Protein AF-A0A2N2PIT6-F1 (afdb_monomer_lite)

Structure (mmCIF, N/CA/C/O backbone):
data_AF-A0A2N2PIT6-F1
#
_entry.id   AF-A0A2N2PIT6-F1
#
loop_
_atom_site.group_PDB
_atom_site.id
_atom_site.type_symbol
_atom_site.label_atom_id
_atom_site.label_alt_id
_atom_site.label_comp_id
_atom_site.label_asym_id
_atom_site.label_entity_id
_atom_site.label_seq_id
_atom_site.pdbx_PDB_ins_code
_atom_site.Cartn_x
_atom_site.Cartn_y
_atom_site.Cartn_z
_atom_site.occupancy
_atom_site.B_iso_or_equiv
_atom_site.auth_seq_id
_atom_site.auth_comp_id
_atom_site.auth_asym_id
_atom_site.auth_atom_id
_atom_site.pdbx_PDB_model_num
ATOM 1 N N . MET A 1 1 ? 5.990 -3.621 -33.708 1.00 64.25 1 MET A N 1
ATOM 2 C CA . MET A 1 1 ? 7.233 -4.426 -33.812 1.00 64.25 1 MET A CA 1
ATOM 3 C C . MET A 1 1 ? 7.768 -4.537 -32.407 1.00 64.25 1 MET A C 1
ATOM 5 O O . MET A 1 1 ? 7.991 -3.497 -31.791 1.00 64.25 1 MET A O 1
ATOM 9 N N . ASP A 1 2 ? 7.950 -5.761 -31.923 1.00 79.19 2 ASP A N 1
ATOM 10 C CA . ASP A 1 2 ? 8.391 -6.001 -30.552 1.00 79.19 2 ASP A CA 1
ATOM 11 C C . ASP A 1 2 ? 9.804 -5.453 -30.337 1.00 79.19 2 ASP A C 1
ATOM 13 O O . ASP A 1 2 ? 10.709 -5.659 -31.149 1.00 79.19 2 ASP A O 1
ATOM 17 N N . LYS A 1 3 ? 9.993 -4.722 -29.238 1.00 85.88 3 LYS A N 1
ATOM 18 C CA . LYS A 1 3 ? 11.295 -4.195 -28.824 1.00 85.88 3 LYS A CA 1
ATOM 19 C C . LYS A 1 3 ? 11.761 -4.948 -27.592 1.00 85.88 3 LYS A C 1
ATOM 21 O O . LYS A 1 3 ? 10.979 -5.221 -26.686 1.00 85.88 3 LYS A O 1
ATOM 26 N N . TYR A 1 4 ? 13.055 -5.222 -27.529 1.00 87.88 4 TYR A N 1
ATOM 27 C CA . TYR A 1 4 ? 13.670 -5.935 -26.421 1.00 87.88 4 TYR A CA 1
ATOM 28 C C . TYR A 1 4 ? 14.847 -5.156 -25.867 1.00 87.88 4 TYR A C 1
ATOM 30 O O . TYR A 1 4 ? 15.689 -4.670 -26.623 1.00 87.88 4 TYR A O 1
ATOM 38 N N . LEU A 1 5 ? 14.926 -5.097 -24.541 1.00 87.56 5 LEU A N 1
ATOM 39 C CA . LEU A 1 5 ? 16.094 -4.629 -23.815 1.00 87.56 5 LEU A CA 1
ATOM 40 C C . LEU A 1 5 ? 16.924 -5.838 -23.395 1.00 87.56 5 LEU A C 1
ATOM 42 O O . LEU A 1 5 ? 16.440 -6.697 -22.657 1.00 87.56 5 LEU A O 1
ATOM 46 N N . ILE A 1 6 ? 18.152 -5.927 -23.899 1.00 87.31 6 ILE A N 1
ATOM 47 C CA . ILE A 1 6 ? 19.023 -7.081 -23.674 1.00 87.31 6 ILE A CA 1
ATOM 48 C C . ILE A 1 6 ? 20.198 -6.682 -22.789 1.00 87.31 6 ILE A C 1
ATOM 50 O O . ILE A 1 6 ? 21.003 -5.825 -23.164 1.00 87.31 6 ILE A O 1
ATOM 54 N N . TYR A 1 7 ? 20.307 -7.360 -21.650 1.00 85.38 7 TYR A N 1
ATOM 55 C CA . TYR A 1 7 ? 21.407 -7.243 -20.700 1.00 85.38 7 TYR A CA 1
ATOM 56 C C . TYR A 1 7 ? 22.367 -8.418 -20.859 1.00 85.38 7 TYR A C 1
ATOM 58 O O . TYR A 1 7 ? 21.939 -9.571 -20.901 1.00 85.38 7 TYR A O 1
ATOM 66 N N . GLU A 1 8 ? 23.664 -8.121 -20.913 1.00 86.44 8 GLU A N 1
ATOM 67 C CA . GLU A 1 8 ? 24.728 -9.120 -20.830 1.00 86.44 8 GLU A CA 1
ATOM 68 C C . GLU A 1 8 ? 25.246 -9.154 -19.395 1.00 86.44 8 GLU A C 1
ATOM 70 O O . GLU A 1 8 ? 25.819 -8.186 -18.897 1.00 86.44 8 GLU A O 1
ATOM 75 N N . ILE A 1 9 ? 24.990 -10.267 -18.719 1.00 83.75 9 ILE A N 1
ATOM 76 C CA . ILE A 1 9 ? 25.282 -10.456 -17.304 1.00 83.75 9 ILE A CA 1
ATOM 77 C C . ILE A 1 9 ? 26.573 -11.250 -17.187 1.00 83.75 9 ILE A C 1
ATOM 79 O O . ILE A 1 9 ? 26.678 -12.342 -17.732 1.00 83.75 9 ILE A O 1
ATOM 83 N N . MET A 1 10 ? 27.570 -10.724 -16.480 1.00 82.62 10 MET A N 1
ATOM 84 C CA . MET A 1 10 ? 28.821 -11.459 -16.311 1.00 82.62 10 MET A CA 1
ATOM 85 C C . MET A 1 10 ? 28.577 -12.775 -15.572 1.00 82.62 10 MET A C 1
ATOM 87 O O . MET A 1 10 ? 27.772 -12.837 -14.646 1.00 82.62 10 MET A O 1
ATOM 91 N N . GLU A 1 11 ? 29.296 -13.830 -15.957 1.00 81.88 11 GLU A N 1
ATOM 92 C CA . GLU A 1 11 ? 29.138 -15.162 -15.361 1.00 81.88 11 GLU A CA 1
ATOM 93 C C . GLU A 1 11 ? 29.333 -15.133 -13.834 1.00 81.88 11 GLU A C 1
ATOM 95 O O . GLU A 1 11 ? 28.573 -15.768 -13.101 1.00 81.88 11 GLU A O 1
ATOM 100 N N . SER A 1 12 ? 30.271 -14.304 -13.354 1.00 79.69 12 SER A N 1
ATOM 101 C CA . SER A 1 12 ? 30.511 -14.032 -11.928 1.00 79.69 12 SER A CA 1
ATOM 102 C C . SER A 1 12 ? 29.290 -13.488 -11.184 1.00 79.69 12 SER A C 1
ATOM 104 O O . SER A 1 12 ? 29.148 -13.720 -9.986 1.00 79.69 12 SER A O 1
ATOM 106 N N . ASP A 1 13 ? 28.399 -12.795 -11.889 1.00 81.75 13 ASP A N 1
ATOM 107 C CA . ASP A 1 13 ? 27.294 -12.034 -11.308 1.00 81.75 13 ASP A CA 1
ATOM 108 C C . ASP A 1 13 ? 25.984 -12.841 -11.334 1.00 81.75 13 ASP A C 1
ATOM 110 O O . ASP A 1 13 ? 25.010 -12.507 -10.659 1.00 81.75 13 ASP A O 1
ATOM 114 N N . THR A 1 14 ? 25.955 -13.960 -12.066 1.00 80.88 14 THR A N 1
ATOM 115 C CA . THR A 1 14 ? 24.770 -14.827 -12.201 1.00 80.88 14 THR A CA 1
ATOM 116 C C . THR A 1 14 ? 24.293 -15.396 -10.863 1.00 80.88 14 THR A C 1
ATOM 118 O O . THR A 1 14 ? 23.089 -15.537 -10.629 1.00 80.88 14 THR A O 1
ATOM 121 N N . LEU A 1 15 ? 25.223 -15.661 -9.939 1.00 81.88 15 LEU A N 1
ATOM 122 C CA . LEU A 1 15 ? 24.938 -16.122 -8.578 1.00 81.88 15 LEU A CA 1
ATOM 123 C C . LEU A 1 15 ? 24.289 -15.050 -7.698 1.00 81.88 15 LEU A C 1
ATOM 125 O O . LEU A 1 15 ? 23.722 -15.395 -6.660 1.00 81.88 15 LEU A O 1
ATOM 129 N N . HIS A 1 16 ? 24.316 -13.792 -8.129 1.00 82.94 16 HIS A N 1
ATOM 130 C CA . HIS A 1 16 ? 23.669 -12.666 -7.468 1.00 82.94 16 HIS A CA 1
ATOM 131 C C . HIS A 1 16 ? 22.335 -12.297 -8.118 1.00 82.94 16 HIS A C 1
ATOM 133 O O . HIS A 1 16 ? 21.701 -11.344 -7.693 1.00 82.94 16 HIS A O 1
ATOM 139 N N . LEU A 1 17 ? 21.853 -13.046 -9.116 1.00 83.06 17 LEU A N 1
ATOM 140 C CA . LEU A 1 17 ? 20.517 -12.828 -9.672 1.00 83.06 17 LEU A CA 1
ATOM 141 C C . LEU A 1 17 ? 19.438 -13.459 -8.809 1.00 83.06 17 LEU A C 1
ATOM 143 O O . LEU A 1 17 ? 19.612 -14.575 -8.305 1.00 83.06 17 LEU A O 1
ATOM 147 N N . LYS A 1 18 ? 18.287 -12.791 -8.697 1.00 82.94 18 LYS A N 1
ATOM 148 C CA . LYS A 1 18 ? 17.094 -13.372 -8.073 1.00 82.94 18 LYS A CA 1
ATOM 149 C C . LYS A 1 18 ? 16.764 -14.725 -8.718 1.00 82.94 18 LYS A C 1
ATOM 151 O O . LYS A 1 18 ? 16.755 -14.807 -9.950 1.00 82.94 18 LYS A O 1
ATOM 156 N N . PRO A 1 19 ? 16.483 -15.786 -7.934 1.00 83.88 19 PRO A N 1
ATOM 157 C CA . PRO A 1 19 ? 16.260 -17.130 -8.472 1.00 83.88 19 PRO A CA 1
ATOM 158 C C . PRO A 1 19 ? 15.209 -17.187 -9.586 1.00 83.88 19 PRO A C 1
ATOM 160 O O . PRO A 1 19 ? 15.388 -17.896 -10.569 1.00 83.88 19 PRO A O 1
ATOM 163 N N . GLN A 1 20 ? 14.149 -16.387 -9.468 1.00 82.88 20 GLN A N 1
ATOM 164 C CA . GLN A 1 20 ? 13.058 -16.321 -10.438 1.00 82.88 20 GLN A CA 1
ATOM 165 C C . GLN A 1 20 ? 13.505 -15.747 -11.791 1.00 82.88 20 GLN A C 1
ATOM 167 O O . GLN A 1 20 ? 12.995 -16.150 -12.833 1.00 82.88 20 GLN A O 1
ATOM 172 N N . ILE A 1 21 ? 14.487 -14.841 -11.782 1.00 83.25 21 ILE A N 1
ATOM 173 C CA . ILE A 1 21 ? 15.021 -14.184 -12.980 1.00 83.25 21 ILE A CA 1
ATOM 174 C C . ILE A 1 21 ? 16.018 -15.092 -13.703 1.00 83.25 21 ILE A C 1
ATOM 176 O O . ILE A 1 21 ? 16.076 -15.081 -14.930 1.00 83.25 21 ILE A O 1
ATOM 180 N N . ARG A 1 22 ? 16.751 -15.947 -12.973 1.00 83.56 22 ARG A N 1
ATOM 181 C CA . ARG A 1 22 ? 17.708 -16.900 -13.570 1.00 83.56 22 ARG A CA 1
ATOM 182 C C . ARG A 1 22 ? 17.065 -17.837 -14.587 1.00 83.56 22 ARG A C 1
ATOM 184 O O . ARG A 1 22 ? 17.729 -18.220 -15.540 1.00 83.56 22 ARG A O 1
ATOM 191 N N . ASN A 1 23 ? 15.779 -18.150 -14.431 1.00 84.19 23 ASN A N 1
ATOM 192 C CA . ASN A 1 23 ? 15.034 -18.989 -15.376 1.00 84.19 23 ASN A CA 1
ATOM 193 C C . ASN A 1 23 ? 14.914 -18.367 -16.780 1.00 84.19 23 ASN A C 1
ATOM 195 O O . ASN A 1 23 ? 14.695 -19.080 -17.757 1.00 84.19 23 ASN A O 1
ATOM 199 N N . PHE A 1 24 ? 15.062 -17.045 -16.883 1.00 85.50 24 PHE A N 1
ATOM 200 C CA . PHE A 1 24 ? 15.029 -16.307 -18.145 1.00 85.50 24 PHE A CA 1
ATOM 201 C C . PHE A 1 24 ? 16.432 -16.008 -18.685 1.00 85.50 24 PHE A C 1
ATOM 203 O O . PHE A 1 24 ? 16.566 -15.540 -19.812 1.00 85.50 24 PHE A O 1
ATOM 210 N N . LEU A 1 25 ? 17.483 -16.302 -17.914 1.00 86.00 25 LEU A N 1
ATOM 211 C CA . LEU A 1 25 ? 18.860 -16.114 -18.344 1.00 86.00 25 LEU A CA 1
ATOM 212 C C . LEU A 1 25 ? 19.250 -17.223 -19.326 1.00 86.00 25 LEU A C 1
ATOM 214 O O . LEU A 1 25 ? 19.191 -18.405 -18.996 1.00 86.00 25 LEU A O 1
ATOM 218 N N . THR A 1 26 ? 19.690 -16.851 -20.524 1.00 86.31 26 THR A N 1
ATOM 219 C CA . THR A 1 26 ? 20.185 -17.806 -21.524 1.00 86.31 26 THR A CA 1
ATOM 220 C C . THR A 1 26 ? 21.538 -17.346 -22.036 1.00 86.31 26 THR A C 1
ATOM 222 O O . THR A 1 26 ? 21.647 -16.242 -22.558 1.00 86.31 26 THR A O 1
ATOM 225 N N . ASN A 1 27 ? 22.578 -18.176 -21.899 1.00 85.81 27 ASN A N 1
ATOM 226 C CA . ASN A 1 27 ? 23.950 -17.826 -22.294 1.00 85.81 27 ASN A CA 1
ATOM 227 C C . ASN A 1 27 ? 24.384 -16.451 -21.758 1.00 85.81 27 ASN A C 1
ATOM 229 O O . ASN A 1 27 ? 24.901 -15.633 -22.514 1.00 85.81 27 ASN A O 1
ATOM 233 N N . ASN A 1 28 ? 24.124 -16.185 -20.472 1.00 85.25 28 ASN A N 1
ATOM 234 C CA . ASN A 1 28 ? 24.438 -14.910 -19.818 1.00 85.25 28 ASN A CA 1
ATOM 235 C C . ASN A 1 28 ? 23.687 -13.684 -20.376 1.00 85.25 28 ASN A C 1
ATOM 237 O O . ASN A 1 28 ? 24.024 -12.550 -20.048 1.00 85.25 28 ASN A O 1
ATOM 241 N N . LEU A 1 29 ? 22.642 -13.889 -21.179 1.00 86.62 29 LEU A N 1
ATOM 242 C CA . LEU A 1 29 ? 21.792 -12.829 -21.706 1.00 86.62 29 LEU A CA 1
ATOM 243 C C . LEU A 1 29 ? 20.413 -12.868 -21.049 1.00 86.62 29 LEU A C 1
ATOM 245 O O . LEU A 1 29 ? 19.781 -13.924 -20.969 1.00 86.62 29 LEU A O 1
ATOM 249 N N . LEU A 1 30 ? 19.943 -11.703 -20.610 1.00 87.12 30 LEU A N 1
ATOM 250 C CA . LEU A 1 30 ? 18.582 -11.483 -20.131 1.00 87.12 30 LEU A CA 1
ATOM 251 C C . LEU A 1 30 ? 17.874 -10.538 -21.103 1.00 87.12 30 LEU A C 1
ATOM 253 O O . LEU A 1 30 ? 18.288 -9.389 -21.249 1.00 87.12 30 LEU A O 1
ATOM 257 N N . ALA A 1 31 ? 16.812 -11.015 -21.755 1.00 89.44 31 ALA A N 1
ATOM 258 C CA . ALA A 1 31 ? 15.957 -10.184 -22.596 1.00 89.44 31 ALA A CA 1
ATOM 259 C C . ALA A 1 31 ? 14.666 -9.807 -21.873 1.00 89.44 31 ALA A C 1
ATOM 261 O O . ALA A 1 31 ? 13.966 -10.663 -21.329 1.00 89.44 31 ALA A O 1
ATOM 262 N N . ILE A 1 32 ? 14.331 -8.522 -21.932 1.00 88.69 32 ILE A N 1
ATOM 263 C CA . ILE A 1 32 ? 13.082 -7.976 -21.412 1.00 88.69 32 ILE A CA 1
ATOM 264 C C . ILE A 1 32 ? 12.293 -7.395 -22.580 1.00 88.69 32 ILE A C 1
ATOM 266 O O . ILE A 1 32 ? 12.784 -6.514 -23.282 1.00 88.69 32 ILE A O 1
ATOM 270 N N . SER A 1 33 ? 11.089 -7.916 -22.797 1.00 89.88 33 SER A N 1
ATOM 271 C CA . SER A 1 33 ? 10.144 -7.406 -23.787 1.00 89.88 33 SER A CA 1
ATOM 272 C C . SER A 1 33 ? 9.597 -6.064 -23.323 1.00 89.88 33 SER A C 1
ATOM 274 O O . SER A 1 33 ? 9.137 -5.936 -22.185 1.00 89.88 33 SER A O 1
ATOM 276 N N . LEU A 1 34 ? 9.642 -5.081 -24.212 1.00 87.25 34 LEU A N 1
ATOM 277 C CA . LEU A 1 34 ? 9.228 -3.711 -23.955 1.00 87.25 34 LEU A CA 1
ATOM 278 C C . LEU A 1 34 ? 7.874 -3.413 -24.616 1.00 87.25 34 LEU A C 1
ATOM 280 O O . LEU A 1 34 ? 7.584 -3.986 -25.668 1.00 87.25 34 LEU A O 1
ATOM 284 N N . PRO A 1 35 ? 7.076 -2.490 -24.050 1.00 86.06 35 PRO A N 1
ATOM 285 C CA . PRO A 1 35 ? 5.890 -1.957 -24.712 1.00 86.06 35 PRO A CA 1
ATOM 286 C C . PRO A 1 35 ? 6.236 -1.338 -26.073 1.00 86.06 35 PRO A C 1
ATOM 288 O O . PRO A 1 35 ? 7.297 -0.727 -26.236 1.00 86.06 35 PRO A O 1
ATOM 291 N N . GLU A 1 36 ? 5.346 -1.471 -27.060 1.00 85.81 36 GLU A N 1
ATOM 292 C CA . GLU A 1 36 ? 5.590 -0.943 -28.413 1.00 85.81 36 GLU A CA 1
ATOM 293 C C . GLU A 1 36 ? 5.783 0.583 -28.418 1.00 85.81 36 GLU A C 1
ATOM 295 O O . GLU A 1 36 ? 6.604 1.124 -29.174 1.00 85.81 36 GLU A O 1
ATOM 300 N N . ASP A 1 37 ? 5.057 1.259 -27.529 1.00 88.69 37 ASP A N 1
ATOM 301 C CA . ASP A 1 37 ? 4.991 2.706 -27.357 1.00 88.69 37 ASP A CA 1
ATOM 302 C C . ASP A 1 37 ? 6.097 3.274 -26.450 1.00 88.69 37 ASP A C 1
ATOM 304 O O . ASP A 1 37 ? 6.099 4.473 -26.166 1.00 88.69 37 ASP A O 1
ATOM 308 N N . ILE A 1 38 ? 7.060 2.448 -26.018 1.00 88.88 38 ILE A N 1
ATOM 309 C CA . ILE A 1 38 ? 8.154 2.906 -25.158 1.00 88.88 38 ILE A CA 1
ATOM 310 C C . ILE A 1 38 ? 8.994 3.998 -25.837 1.00 88.88 38 ILE A C 1
ATOM 312 O O . ILE A 1 38 ? 9.435 3.858 -26.989 1.00 88.88 38 ILE A O 1
ATOM 316 N N . ASN A 1 39 ? 9.245 5.086 -25.107 1.00 90.00 39 ASN A N 1
ATOM 317 C CA . ASN A 1 39 ? 10.061 6.204 -25.579 1.00 90.00 39 ASN A CA 1
ATOM 318 C C . ASN A 1 39 ? 11.503 6.162 -25.025 1.00 90.00 39 ASN A C 1
ATOM 320 O O . ASN A 1 39 ? 11.826 5.387 -24.126 1.00 90.00 39 ASN A O 1
ATOM 324 N N . GLN A 1 40 ? 12.391 7.012 -25.558 1.00 87.94 40 GLN A N 1
ATOM 325 C CA . GLN A 1 40 ? 13.809 7.013 -25.170 1.00 87.94 40 GLN A CA 1
ATOM 326 C C . GLN A 1 40 ? 14.032 7.343 -23.687 1.00 87.94 40 GLN A C 1
ATOM 328 O O . GLN A 1 40 ? 14.880 6.727 -23.053 1.00 87.94 40 GLN A O 1
ATOM 333 N N . SER A 1 41 ? 13.257 8.266 -23.111 1.00 88.31 41 SER A N 1
ATOM 334 C CA . SER A 1 41 ? 13.417 8.616 -21.694 1.00 88.31 41 SER A CA 1
ATOM 335 C C . SER A 1 41 ? 13.053 7.453 -20.766 1.00 88.31 41 SER A C 1
ATOM 337 O O . SER A 1 41 ? 13.713 7.236 -19.754 1.00 88.31 41 SER A O 1
ATOM 339 N N . GLU A 1 42 ? 12.055 6.652 -21.144 1.00 89.62 42 GLU A N 1
ATOM 340 C CA . GLU A 1 42 ? 11.672 5.443 -20.412 1.00 89.62 42 GLU A CA 1
ATOM 341 C C . GLU A 1 42 ? 12.755 4.366 -20.545 1.00 89.62 42 GLU A C 1
ATOM 343 O O . GLU A 1 42 ? 13.137 3.748 -19.555 1.00 89.62 42 GLU A O 1
ATOM 348 N N . LEU A 1 43 ? 13.323 4.194 -21.743 1.00 87.38 43 LEU A N 1
ATOM 349 C CA . LEU A 1 43 ? 14.449 3.285 -21.987 1.00 87.38 43 LEU A CA 1
ATOM 350 C C . LEU A 1 43 ? 15.679 3.625 -21.138 1.00 87.38 43 LEU A C 1
ATOM 352 O O . LEU A 1 43 ? 16.328 2.719 -20.605 1.00 87.38 43 LEU A O 1
ATOM 356 N N . ASP A 1 44 ? 15.987 4.912 -20.987 1.00 85.94 44 ASP A N 1
ATOM 357 C CA . ASP A 1 44 ? 17.100 5.379 -20.162 1.00 85.94 44 ASP A CA 1
ATOM 358 C C . ASP A 1 44 ? 16.871 5.021 -18.683 1.00 85.94 44 ASP A C 1
ATOM 360 O O . ASP A 1 44 ? 17.785 4.537 -18.010 1.00 85.94 44 ASP A O 1
ATOM 364 N N . ILE A 1 45 ? 15.634 5.167 -18.187 1.00 85.50 45 ILE A N 1
ATOM 365 C CA . ILE A 1 45 ? 15.247 4.757 -16.828 1.00 85.50 45 ILE A CA 1
ATOM 366 C C . ILE A 1 45 ? 15.424 3.245 -16.647 1.00 85.50 45 ILE A C 1
ATOM 368 O O . ILE A 1 45 ? 16.084 2.817 -15.698 1.00 85.50 45 ILE A O 1
ATOM 372 N N . LEU A 1 46 ? 14.888 2.427 -17.560 1.00 85.75 46 LEU A N 1
ATOM 373 C CA . LEU A 1 46 ? 14.997 0.964 -17.477 1.00 85.75 46 LEU A CA 1
ATOM 374 C C . LEU A 1 46 ? 16.457 0.505 -17.469 1.00 85.75 46 LEU A C 1
ATOM 376 O O . LEU A 1 46 ? 16.847 -0.349 -16.670 1.00 85.75 46 LEU A O 1
ATOM 380 N N . SER A 1 47 ? 17.280 1.114 -18.321 1.00 83.50 47 SER A N 1
ATOM 381 C CA . SER A 1 47 ? 18.706 0.807 -18.441 1.00 83.50 47 SER A CA 1
ATOM 382 C C . SER A 1 47 ? 19.470 1.032 -17.136 1.00 83.50 47 SER A C 1
ATOM 384 O O . SER A 1 47 ? 20.422 0.304 -16.854 1.00 83.50 47 SER A O 1
ATOM 386 N N . LEU A 1 48 ? 19.036 2.004 -16.330 1.00 82.38 48 LEU A N 1
ATOM 387 C CA . LEU A 1 48 ? 19.627 2.327 -15.033 1.00 82.38 48 LEU A CA 1
ATOM 388 C C . LEU A 1 48 ? 19.081 1.459 -13.897 1.00 82.38 48 LEU A C 1
ATOM 390 O O . LEU A 1 48 ? 19.844 1.038 -13.034 1.00 82.38 48 LEU A O 1
ATOM 394 N N . VAL A 1 49 ? 17.772 1.210 -13.883 1.00 81.56 49 VAL A N 1
ATOM 395 C CA . VAL A 1 49 ? 17.070 0.646 -12.721 1.00 81.56 49 VAL A CA 1
ATOM 396 C C . VAL A 1 49 ? 17.095 -0.885 -12.701 1.00 81.56 49 VAL A C 1
ATOM 398 O O . VAL A 1 49 ? 17.258 -1.494 -11.645 1.00 81.56 49 VAL A O 1
ATOM 401 N N . ILE A 1 50 ? 16.943 -1.532 -13.858 1.00 82.50 50 ILE A N 1
ATOM 402 C CA . ILE A 1 50 ? 16.811 -2.993 -13.938 1.00 82.50 50 ILE A CA 1
ATOM 403 C C . ILE A 1 50 ? 18.029 -3.742 -13.369 1.00 82.50 50 ILE A C 1
ATOM 405 O O . ILE A 1 50 ? 17.794 -4.682 -12.609 1.00 82.50 50 ILE A O 1
ATOM 409 N N . PRO A 1 51 ? 19.295 -3.357 -13.645 1.00 79.88 51 PRO A N 1
ATOM 410 C CA . PRO A 1 51 ? 20.458 -4.043 -13.073 1.00 79.88 51 PRO A CA 1
ATOM 411 C C . PRO A 1 51 ? 20.424 -4.130 -11.543 1.00 79.88 51 PRO A C 1
ATOM 413 O O . PRO A 1 51 ? 20.736 -5.177 -10.975 1.00 79.88 51 PRO A O 1
ATOM 416 N N . ASP A 1 52 ? 19.984 -3.059 -10.881 1.00 77.56 52 ASP A N 1
ATOM 417 C CA . ASP A 1 52 ? 19.882 -3.008 -9.423 1.00 77.56 52 ASP A CA 1
ATOM 418 C C . ASP A 1 52 ? 18.707 -3.868 -8.922 1.00 77.56 52 ASP A C 1
ATOM 420 O O . ASP A 1 52 ? 18.803 -4.552 -7.902 1.00 77.56 52 ASP A O 1
ATOM 424 N N . LEU A 1 53 ? 17.596 -3.895 -9.664 1.00 76.81 53 LEU A N 1
ATOM 425 C CA . LEU A 1 53 ? 16.405 -4.650 -9.281 1.00 76.81 53 LEU A CA 1
ATOM 426 C C . LEU A 1 53 ? 16.573 -6.168 -9.393 1.00 76.81 53 LEU A C 1
ATOM 428 O O . LEU A 1 53 ? 16.018 -6.908 -8.571 1.00 76.81 53 LEU A O 1
ATOM 432 N N . ILE A 1 54 ? 17.309 -6.651 -10.394 1.00 78.19 54 ILE A N 1
ATOM 433 C CA . ILE A 1 54 ? 17.466 -8.093 -10.632 1.00 78.19 54 ILE A CA 1
ATOM 434 C C . ILE A 1 54 ? 18.443 -8.771 -9.658 1.00 78.19 54 ILE A C 1
ATOM 436 O O . ILE A 1 54 ? 18.459 -10.003 -9.571 1.00 78.19 54 ILE A O 1
ATOM 440 N N . SER A 1 55 ? 19.211 -7.981 -8.904 1.00 75.19 55 SER A N 1
ATOM 441 C CA . SER A 1 55 ? 20.137 -8.456 -7.876 1.00 75.19 55 SER A CA 1
ATOM 442 C C . SER A 1 55 ? 19.406 -9.032 -6.652 1.00 75.19 55 SER A C 1
ATOM 444 O O . SER A 1 55 ? 18.344 -8.556 -6.244 1.00 75.19 55 SER A O 1
ATOM 446 N N . THR A 1 56 ? 19.971 -10.072 -6.036 1.00 69.38 56 THR A N 1
ATOM 447 C CA . THR A 1 56 ? 19.523 -10.651 -4.759 1.00 69.38 56 THR A CA 1
ATOM 448 C C . THR A 1 56 ? 19.836 -9.756 -3.572 1.00 69.38 56 THR A C 1
ATOM 450 O O . THR A 1 56 ? 19.174 -9.870 -2.545 1.00 69.38 56 THR A O 1
ATOM 453 N N . ASP A 1 57 ? 20.852 -8.904 -3.698 1.00 65.88 57 ASP A N 1
ATOM 454 C CA . ASP A 1 57 ? 21.330 -8.033 -2.633 1.00 65.88 57 ASP A CA 1
ATOM 455 C C . ASP A 1 57 ? 21.288 -6.582 -3.119 1.00 65.88 57 ASP A C 1
ATOM 457 O O . ASP A 1 57 ? 21.928 -6.231 -4.108 1.00 65.88 57 ASP A O 1
ATOM 461 N N . ALA A 1 58 ? 20.540 -5.734 -2.411 1.00 60.53 58 ALA A N 1
ATOM 462 C CA . ALA A 1 58 ? 20.410 -4.313 -2.730 1.00 60.53 58 ALA A CA 1
ATOM 463 C C . ALA A 1 58 ? 21.740 -3.542 -2.610 1.00 60.53 58 ALA A C 1
ATOM 465 O O . ALA A 1 58 ? 21.867 -2.451 -3.158 1.00 60.53 58 ALA A O 1
ATOM 466 N N . SER A 1 59 ? 22.726 -4.089 -1.893 1.00 56.16 59 SER A N 1
ATOM 467 C CA . SER A 1 59 ? 24.088 -3.551 -1.816 1.00 56.16 59 SER A CA 1
ATOM 468 C C . SER A 1 59 ? 24.993 -4.040 -2.949 1.00 56.16 59 SER A C 1
ATOM 470 O O . SER A 1 59 ? 26.040 -3.443 -3.211 1.00 56.16 59 SER A O 1
ATOM 472 N N . TYR A 1 60 ? 24.581 -5.099 -3.649 1.00 60.28 60 TYR A N 1
ATOM 473 C CA . TYR A 1 60 ? 25.299 -5.639 -4.787 1.00 60.28 60 TYR A CA 1
ATOM 474 C C . TYR A 1 60 ? 24.781 -4.998 -6.068 1.00 60.28 60 TYR A C 1
ATOM 476 O O . TYR A 1 60 ? 23.709 -5.334 -6.577 1.00 60.28 60 TYR A O 1
ATOM 484 N N . LYS A 1 61 ? 25.577 -4.072 -6.598 1.00 61.44 61 LYS A N 1
ATOM 485 C CA . LYS A 1 61 ? 25.323 -3.484 -7.904 1.00 61.44 61 LYS A CA 1
ATOM 486 C C . LYS A 1 61 ? 25.789 -4.451 -8.976 1.00 61.44 61 LYS A C 1
ATOM 488 O O . LYS A 1 61 ? 26.985 -4.714 -9.084 1.00 61.44 61 LYS A O 1
ATOM 493 N N . LEU A 1 62 ? 24.850 -4.954 -9.768 1.00 63.97 62 LEU A N 1
ATOM 494 C CA . LEU A 1 62 ? 25.180 -5.821 -10.887 1.00 63.97 62 LEU A CA 1
ATOM 495 C C . LEU A 1 62 ? 25.956 -4.997 -11.920 1.00 63.97 62 LEU A C 1
ATOM 497 O O . LEU A 1 62 ? 25.427 -4.044 -12.502 1.00 63.97 62 LEU A O 1
ATOM 501 N N . ILE A 1 63 ? 27.237 -5.314 -12.109 1.00 57.66 63 ILE A N 1
ATOM 502 C CA . ILE A 1 63 ? 28.102 -4.570 -13.023 1.00 57.66 63 ILE A CA 1
ATOM 503 C C . ILE A 1 63 ? 27.881 -5.157 -14.415 1.00 57.66 63 ILE A C 1
ATOM 505 O O . ILE A 1 63 ? 28.667 -5.958 -14.913 1.00 57.66 63 ILE A O 1
ATOM 509 N N . SER A 1 64 ? 26.791 -4.740 -15.066 1.00 57.12 64 SER A N 1
ATOM 510 C CA . SER A 1 64 ? 26.627 -4.948 -16.506 1.00 57.12 64 SER A CA 1
ATOM 511 C C . SER A 1 64 ? 27.766 -4.208 -17.204 1.00 57.12 64 SER A C 1
ATOM 513 O O . SER A 1 64 ? 27.735 -2.986 -17.347 1.00 57.12 64 SER A O 1
ATOM 515 N N . THR A 1 65 ? 28.817 -4.921 -17.607 1.00 46.12 65 THR A N 1
ATOM 516 C CA . THR A 1 65 ? 29.998 -4.317 -18.245 1.00 46.12 65 THR A CA 1
ATOM 517 C C . THR A 1 65 ? 29.719 -3.816 -19.666 1.00 46.12 65 THR A C 1
ATOM 519 O O . THR A 1 65 ? 30.589 -3.205 -20.286 1.00 46.12 65 THR A O 1
ATOM 522 N N . LYS A 1 66 ? 28.489 -3.978 -20.172 1.00 58.12 66 LYS A N 1
ATOM 523 C CA . LYS A 1 66 ? 27.996 -3.337 -21.394 1.00 58.12 66 LYS A CA 1
ATOM 524 C C . LYS A 1 66 ? 26.678 -2.624 -21.117 1.00 58.12 66 LYS A C 1
ATOM 526 O O . LYS A 1 66 ? 25.847 -3.115 -20.355 1.00 58.12 66 LYS A O 1
ATOM 531 N N . GLN A 1 67 ? 26.487 -1.462 -21.740 1.00 65.75 67 GLN A N 1
ATOM 532 C CA . GLN A 1 67 ? 25.164 -0.843 -21.783 1.00 65.75 67 GLN A CA 1
ATOM 533 C C . GLN A 1 67 ? 24.167 -1.820 -22.416 1.00 65.75 67 GLN A C 1
ATOM 535 O O . GLN A 1 67 ? 24.550 -2.544 -23.345 1.00 65.75 67 GLN A O 1
ATOM 540 N N . PRO A 1 68 ? 22.918 -1.875 -21.923 1.00 76.12 68 PRO A N 1
ATOM 541 C CA . PRO A 1 68 ? 21.924 -2.750 -22.514 1.00 76.12 68 PRO A CA 1
ATOM 542 C C . PRO A 1 68 ? 21.724 -2.383 -23.984 1.00 76.12 68 PRO A C 1
ATOM 544 O O . PRO A 1 68 ? 21.785 -1.215 -24.371 1.00 76.12 68 PRO A O 1
ATOM 547 N N . THR A 1 69 ? 21.504 -3.394 -24.818 1.00 81.81 69 THR A N 1
ATOM 548 C CA . THR A 1 69 ? 21.237 -3.177 -26.245 1.00 81.81 69 THR A CA 1
ATOM 549 C C . THR A 1 69 ? 19.753 -3.308 -26.519 1.00 81.81 69 THR A C 1
ATOM 551 O O . THR A 1 69 ? 19.121 -4.274 -26.094 1.00 81.81 69 THR A O 1
ATOM 554 N N . ILE A 1 70 ? 19.208 -2.337 -27.249 1.00 80.12 70 ILE A N 1
ATOM 555 C CA . ILE A 1 70 ? 17.836 -2.391 -27.746 1.00 80.12 70 ILE A CA 1
ATOM 556 C C . ILE A 1 70 ? 17.849 -3.145 -29.070 1.00 80.12 70 ILE A C 1
ATOM 558 O O . ILE A 1 70 ? 18.641 -2.825 -29.960 1.00 80.12 70 ILE A O 1
ATOM 562 N N . ARG A 1 71 ? 16.988 -4.153 -29.203 1.00 81.81 71 ARG A N 1
ATOM 563 C CA . ARG A 1 71 ? 16.827 -4.911 -30.448 1.00 81.81 71 ARG A CA 1
ATOM 564 C C . ARG A 1 71 ? 15.360 -5.066 -30.810 1.00 81.81 71 ARG A C 1
ATOM 566 O O . ARG A 1 71 ? 14.520 -5.230 -29.936 1.00 81.81 71 ARG A O 1
ATOM 573 N N . GLU A 1 72 ? 15.084 -5.076 -32.108 1.00 81.50 72 GLU A N 1
ATOM 574 C CA . GLU A 1 72 ? 13.763 -5.405 -32.674 1.00 81.50 72 GLU A CA 1
ATOM 575 C C . GLU A 1 72 ? 13.552 -6.922 -32.821 1.00 81.50 72 GLU A C 1
ATOM 577 O O . GLU A 1 72 ? 12.480 -7.388 -33.184 1.00 81.50 72 GLU A O 1
ATOM 582 N N . TYR A 1 73 ? 14.599 -7.710 -32.566 1.00 78.81 73 TYR A N 1
ATOM 583 C CA . TYR A 1 73 ? 14.555 -9.165 -32.594 1.00 78.81 73 TYR A CA 1
ATOM 584 C C . TYR A 1 73 ? 15.435 -9.739 -31.485 1.00 78.81 73 TYR A C 1
ATOM 586 O O . TYR A 1 73 ? 16.534 -9.239 -31.210 1.00 78.81 73 TYR A O 1
ATOM 594 N N . ILE A 1 74 ? 14.977 -10.829 -30.876 1.00 78.25 74 ILE A N 1
ATOM 595 C CA . ILE A 1 74 ? 15.805 -11.650 -29.995 1.00 78.25 74 ILE A CA 1
ATOM 596 C C . ILE A 1 74 ? 16.502 -12.750 -30.809 1.00 78.25 74 ILE A C 1
ATOM 598 O O . ILE A 1 74 ? 15.908 -13.299 -31.739 1.00 78.25 74 ILE A O 1
ATOM 602 N N . PRO A 1 75 ? 17.769 -13.081 -30.508 1.00 74.69 75 PRO A N 1
ATOM 603 C CA . PRO A 1 75 ? 18.422 -14.257 -31.071 1.00 74.69 75 PRO A CA 1
ATOM 604 C C . PRO A 1 75 ? 17.593 -15.530 -30.849 1.00 74.69 75 PRO A C 1
ATOM 606 O O . PRO A 1 75 ? 16.971 -15.694 -29.798 1.00 74.69 75 PRO A O 1
ATOM 609 N N . ASN A 1 76 ? 17.632 -16.457 -31.813 1.00 69.12 76 ASN A N 1
ATOM 610 C CA . ASN A 1 76 ? 16.979 -17.761 -31.680 1.00 69.12 76 ASN A CA 1
ATOM 611 C C . ASN A 1 76 ? 17.403 -18.443 -30.366 1.00 69.12 76 ASN A C 1
ATOM 613 O O . ASN A 1 76 ? 18.596 -18.517 -30.066 1.00 69.12 76 ASN A O 1
ATOM 617 N N . ASN A 1 77 ? 16.423 -18.977 -29.631 1.00 75.12 77 ASN A N 1
ATOM 618 C CA . ASN A 1 77 ? 16.559 -19.643 -28.326 1.00 75.12 77 ASN A CA 1
ATOM 619 C C . ASN A 1 77 ? 16.789 -18.731 -27.108 1.00 75.12 77 ASN A C 1
ATOM 621 O O . ASN A 1 77 ? 17.032 -19.257 -26.026 1.00 75.12 77 ASN A O 1
ATOM 625 N N . LEU A 1 78 ? 16.716 -17.403 -27.239 1.00 82.00 78 LEU A N 1
ATOM 626 C CA . LEU A 1 78 ? 16.751 -16.518 -26.075 1.00 82.00 78 LEU A CA 1
ATOM 627 C C . LEU A 1 78 ? 15.369 -16.461 -25.407 1.00 82.00 78 LEU A C 1
ATOM 629 O O . LEU A 1 78 ? 14.393 -16.076 -26.046 1.00 82.00 78 LEU A O 1
ATOM 633 N N . ASN A 1 79 ? 15.283 -16.804 -24.121 1.00 84.69 79 ASN A N 1
ATOM 634 C CA . ASN A 1 79 ? 14.061 -16.582 -23.348 1.00 84.69 79 ASN A CA 1
ATOM 635 C C . ASN A 1 79 ? 13.892 -15.084 -23.054 1.00 84.69 79 ASN A C 1
ATOM 637 O O . ASN A 1 79 ? 14.841 -14.416 -22.643 1.00 84.69 79 ASN A O 1
ATOM 641 N N . SER A 1 80 ? 12.678 -14.560 -23.229 1.00 85.50 80 SER A N 1
ATOM 642 C CA . SER A 1 80 ? 12.339 -13.179 -22.874 1.00 85.50 80 SER A CA 1
ATOM 643 C C . SER A 1 80 ? 11.339 -13.124 -21.725 1.00 85.50 80 SER A C 1
ATOM 645 O O . SER A 1 80 ? 10.389 -13.905 -21.678 1.00 85.50 80 SER A O 1
ATOM 647 N N . MET A 1 81 ? 11.517 -12.157 -20.832 1.00 87.31 81 MET A N 1
ATOM 648 C CA . MET A 1 81 ? 10.557 -11.812 -19.785 1.00 87.31 81 MET A CA 1
ATOM 649 C C . MET A 1 81 ? 9.755 -10.572 -20.208 1.00 87.31 81 MET A C 1
ATOM 651 O O . MET A 1 81 ? 10.332 -9.620 -20.719 1.00 87.31 81 MET A O 1
ATOM 655 N N . THR A 1 82 ? 8.441 -10.543 -19.992 1.00 85.88 82 THR A N 1
ATOM 656 C CA . THR A 1 82 ? 7.640 -9.314 -20.151 1.00 85.88 82 THR A CA 1
ATOM 657 C C . THR A 1 82 ? 7.800 -8.401 -18.932 1.00 85.88 82 THR A C 1
ATOM 659 O O . THR A 1 82 ? 8.085 -8.884 -17.836 1.00 85.88 82 THR A O 1
ATOM 662 N N . LEU A 1 83 ? 7.564 -7.090 -19.070 1.00 81.00 83 LEU A N 1
ATOM 663 C CA . LEU A 1 83 ? 7.499 -6.200 -17.896 1.00 81.00 83 LEU A CA 1
ATOM 664 C C . LEU A 1 83 ? 6.439 -6.655 -16.882 1.00 81.00 83 LEU A C 1
ATOM 666 O O . LEU A 1 83 ? 6.670 -6.593 -15.681 1.00 81.00 83 LEU A O 1
ATOM 670 N N . GLN A 1 84 ? 5.328 -7.215 -17.355 1.00 80.62 84 GLN A N 1
ATOM 671 C CA . GLN A 1 84 ? 4.328 -7.854 -16.504 1.00 80.62 84 GLN A CA 1
ATOM 672 C C . GLN A 1 84 ? 4.937 -8.940 -15.601 1.00 80.62 84 GLN A C 1
ATOM 674 O O . GLN A 1 84 ? 4.786 -8.888 -14.382 1.00 80.62 84 GLN A O 1
ATOM 679 N N . ASN A 1 85 ? 5.684 -9.888 -16.179 1.00 80.31 85 ASN A N 1
ATOM 680 C CA . ASN A 1 85 ? 6.393 -10.915 -15.410 1.00 80.31 85 ASN A CA 1
ATOM 681 C C . ASN A 1 85 ? 7.414 -10.295 -14.452 1.00 80.31 85 ASN A C 1
ATOM 683 O O . ASN A 1 85 ? 7.584 -10.769 -13.333 1.00 80.31 85 ASN A O 1
ATOM 687 N N . PHE A 1 86 ? 8.061 -9.210 -14.871 1.00 79.62 86 PHE A N 1
ATOM 688 C CA . PHE A 1 86 ? 9.023 -8.479 -14.058 1.00 79.62 86 PHE A CA 1
ATOM 689 C C . PHE A 1 86 ? 8.385 -7.901 -12.779 1.00 79.62 86 PHE A C 1
ATOM 691 O O . PHE A 1 86 ? 8.965 -8.034 -11.700 1.00 79.62 86 PHE A O 1
ATOM 698 N N . TYR A 1 87 ? 7.163 -7.360 -12.861 1.00 81.12 87 TYR A N 1
ATOM 699 C CA . TYR A 1 87 ? 6.418 -6.819 -11.713 1.00 81.12 87 TYR A CA 1
ATOM 700 C C . TYR A 1 87 ? 6.012 -7.870 -10.674 1.00 81.12 87 TYR A C 1
ATOM 702 O O . TYR A 1 87 ? 5.947 -7.567 -9.485 1.00 81.12 87 TYR A O 1
ATOM 710 N N . HIS A 1 88 ? 5.816 -9.130 -11.068 1.00 73.06 88 HIS A N 1
ATOM 711 C CA . HIS A 1 88 ? 5.565 -10.202 -10.095 1.00 73.06 88 HIS A CA 1
ATOM 712 C C . HIS A 1 88 ? 6.769 -10.470 -9.178 1.00 73.06 88 HIS A C 1
ATOM 714 O O . HIS A 1 88 ? 6.608 -11.000 -8.078 1.00 73.06 88 HIS A O 1
ATOM 720 N N . TYR A 1 89 ? 7.979 -10.107 -9.610 1.00 70.56 89 TYR A N 1
ATOM 721 C CA . TYR A 1 89 ? 9.213 -10.322 -8.850 1.00 70.56 89 TYR A CA 1
ATOM 722 C C . TYR A 1 89 ? 9.742 -9.046 -8.189 1.00 70.56 89 TYR A C 1
ATOM 724 O O . TYR A 1 89 ? 10.656 -9.109 -7.356 1.00 70.56 89 TYR A O 1
ATOM 732 N N . LEU A 1 90 ? 9.208 -7.886 -8.575 1.00 70.75 90 LEU A N 1
ATOM 733 C CA . LEU A 1 90 ? 9.727 -6.576 -8.212 1.00 70.75 90 LEU A CA 1
ATOM 734 C C . LEU A 1 90 ? 8.595 -5.622 -7.903 1.00 70.75 90 LEU A C 1
ATOM 736 O O . LEU A 1 90 ? 7.729 -5.373 -8.727 1.00 70.75 90 LEU A O 1
ATOM 740 N N . SER A 1 91 ? 8.644 -5.068 -6.698 1.00 79.12 91 SER A N 1
ATOM 741 C CA . SER A 1 91 ? 7.537 -4.276 -6.186 1.00 79.12 91 SER A CA 1
ATOM 742 C C . SER A 1 91 ? 7.676 -2.782 -6.472 1.00 79.12 91 SER A C 1
ATOM 744 O O . SER A 1 91 ? 6.663 -2.109 -6.521 1.00 79.12 91 SER A O 1
ATOM 746 N N . SER A 1 92 ? 8.872 -2.237 -6.702 1.00 87.56 92 SER A N 1
ATOM 747 C CA . SER A 1 92 ? 9.042 -0.792 -6.926 1.00 87.56 92 SER A CA 1
ATOM 748 C C . SER A 1 92 ? 8.717 -0.372 -8.360 1.00 87.56 92 SER A C 1
ATOM 750 O O . SER A 1 92 ? 9.234 -0.958 -9.314 1.00 87.56 92 SER A O 1
ATOM 752 N N . ILE A 1 93 ? 7.906 0.679 -8.503 1.00 91.75 93 ILE A N 1
ATOM 753 C CA . ILE A 1 93 ? 7.441 1.195 -9.796 1.00 91.75 93 ILE A CA 1
ATOM 754 C C . ILE A 1 93 ? 7.601 2.714 -9.926 1.00 91.75 93 ILE A C 1
ATOM 756 O O . ILE A 1 93 ? 7.697 3.440 -8.933 1.00 91.75 93 ILE A O 1
ATOM 760 N N . ILE A 1 94 ? 7.605 3.175 -11.174 1.00 92.75 94 ILE A N 1
ATOM 761 C CA . ILE A 1 94 ? 7.351 4.551 -11.602 1.00 92.75 94 ILE A CA 1
ATOM 762 C C . ILE A 1 94 ? 6.155 4.506 -12.561 1.00 92.75 94 ILE A C 1
ATOM 764 O O . ILE A 1 94 ? 6.091 3.641 -13.430 1.00 92.75 94 ILE A O 1
ATOM 768 N N . VAL A 1 95 ? 5.219 5.435 -12.421 1.00 94.06 95 VAL A N 1
ATOM 769 C CA . VAL A 1 95 ? 4.085 5.600 -13.334 1.00 94.06 95 VAL A CA 1
ATOM 770 C C . VAL A 1 95 ? 4.532 6.350 -14.588 1.00 94.06 95 VAL A C 1
ATOM 772 O O . VAL A 1 95 ? 5.224 7.369 -14.490 1.00 94.06 95 VAL A O 1
ATOM 775 N N . ARG A 1 96 ? 4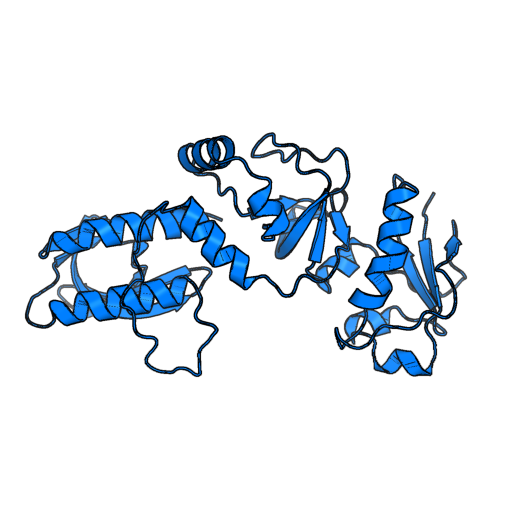.131 5.863 -15.763 1.00 94.31 96 ARG A N 1
ATOM 776 C CA . ARG A 1 96 ? 4.471 6.452 -17.063 1.00 94.31 96 ARG A CA 1
ATOM 777 C C . ARG A 1 96 ? 3.910 7.864 -17.219 1.00 94.31 96 ARG A C 1
ATOM 779 O O . ARG A 1 96 ? 2.980 8.288 -16.535 1.00 94.31 96 ARG A O 1
ATOM 786 N N . ALA A 1 97 ? 4.519 8.631 -18.117 1.00 93.44 97 ALA A N 1
ATOM 787 C CA . ALA A 1 97 ? 4.057 9.980 -18.408 1.00 93.44 97 ALA A CA 1
ATOM 788 C C . ALA A 1 97 ? 2.708 9.953 -19.146 1.00 93.44 97 ALA A C 1
ATOM 790 O O . ALA A 1 97 ? 2.531 9.196 -20.095 1.00 93.44 97 ALA A O 1
ATOM 791 N N . GLY A 1 98 ? 1.784 10.825 -18.743 1.00 93.06 98 GLY A N 1
ATOM 792 C CA . GLY A 1 98 ? 0.441 10.934 -19.313 1.00 93.06 98 GLY A CA 1
ATOM 793 C C . GLY A 1 98 ? -0.619 10.073 -18.622 1.00 93.06 98 GLY A C 1
ATOM 794 O O . GLY A 1 98 ? -1.788 10.176 -18.989 1.00 93.06 98 GLY A O 1
ATOM 795 N N . THR A 1 99 ? -0.255 9.264 -17.622 1.00 95.19 99 THR A N 1
ATOM 796 C CA . THR A 1 99 ? -1.217 8.437 -16.885 1.00 95.19 99 THR A CA 1
ATOM 797 C C . THR A 1 99 ? -2.073 9.297 -15.954 1.00 95.19 99 THR A C 1
ATOM 799 O O . THR A 1 99 ? -1.580 9.965 -15.039 1.00 95.19 99 THR A O 1
ATOM 802 N N . ILE A 1 100 ? -3.385 9.239 -16.172 1.00 94.62 100 ILE A N 1
ATOM 803 C CA . ILE A 1 100 ? -4.396 9.834 -15.302 1.00 94.62 100 ILE A CA 1
ATOM 804 C C . ILE A 1 100 ? -5.058 8.701 -14.530 1.00 94.62 100 ILE A C 1
ATOM 806 O O . ILE A 1 100 ? -5.587 7.768 -15.121 1.00 94.62 100 ILE A O 1
ATOM 810 N N . ASP A 1 101 ? -5.051 8.805 -13.208 1.00 89.94 101 ASP A N 1
ATOM 811 C CA . ASP A 1 101 ? -5.743 7.867 -12.336 1.00 89.94 101 ASP A CA 1
ATOM 812 C C . ASP A 1 101 ? -7.257 7.954 -12.579 1.00 89.94 101 ASP A C 1
ATOM 814 O O . ASP A 1 101 ? -7.873 9.000 -12.348 1.00 89.94 101 ASP A O 1
ATOM 818 N N . GLU A 1 102 ? -7.862 6.868 -13.057 1.00 85.62 102 GLU A N 1
ATOM 819 C CA . GLU A 1 102 ? -9.265 6.854 -13.486 1.00 85.62 102 GLU A CA 1
ATOM 820 C C . GLU A 1 102 ? -10.249 7.099 -12.331 1.00 85.62 102 GLU A C 1
ATOM 822 O O . GLU A 1 102 ? -11.308 7.706 -12.516 1.00 85.62 102 GLU A O 1
ATOM 827 N N . PHE A 1 103 ? -9.895 6.681 -11.112 1.00 81.44 103 PHE A N 1
ATOM 828 C CA . PHE A 1 103 ? -10.761 6.795 -9.937 1.00 81.44 103 PHE A CA 1
ATOM 829 C C . PHE A 1 103 ? -10.767 8.209 -9.355 1.00 81.44 103 PHE A C 1
ATOM 831 O O . PHE A 1 103 ? -11.780 8.694 -8.834 1.00 81.44 103 PHE A O 1
ATOM 838 N N . THR A 1 104 ? -9.625 8.885 -9.417 1.00 84.06 104 THR A N 1
ATOM 839 C CA . THR A 1 104 ? -9.409 10.188 -8.786 1.00 84.06 104 THR A CA 1
ATOM 840 C C . THR A 1 104 ? -9.394 11.346 -9.781 1.00 84.06 104 THR A C 1
ATOM 842 O O . THR A 1 104 ? -9.635 12.492 -9.379 1.00 84.06 104 THR A O 1
ATOM 845 N N . ASN A 1 105 ? -9.188 11.052 -11.069 1.00 88.31 105 ASN A N 1
ATOM 846 C CA . ASN A 1 105 ? -8.943 11.999 -12.153 1.00 88.31 105 ASN A CA 1
ATOM 847 C C . ASN A 1 105 ? -7.765 12.937 -11.831 1.00 88.31 105 ASN A C 1
ATOM 849 O O . ASN A 1 105 ? -7.857 14.163 -11.975 1.00 88.31 105 ASN A O 1
ATOM 853 N N . ILE A 1 106 ? -6.686 12.354 -11.309 1.00 90.56 106 ILE A N 1
ATOM 854 C CA . ILE A 1 106 ? -5.438 13.035 -10.966 1.00 90.56 106 ILE A CA 1
ATOM 855 C C . ILE A 1 106 ? -4.366 12.568 -11.943 1.00 90.56 106 ILE A C 1
ATOM 857 O O . ILE A 1 106 ? -4.241 11.376 -12.203 1.00 90.56 106 ILE A O 1
ATOM 861 N N . ASP A 1 107 ? -3.585 13.510 -12.464 1.00 94.00 107 ASP A N 1
ATOM 862 C CA . ASP A 1 107 ? -2.360 13.186 -13.189 1.00 94.00 107 ASP A CA 1
ATOM 863 C C . ASP A 1 107 ? -1.323 12.634 -12.202 1.00 94.00 107 ASP A C 1
ATOM 865 O O . ASP A 1 107 ? -0.853 13.344 -11.305 1.00 94.00 107 ASP A O 1
ATOM 869 N N . ILE A 1 108 ? -1.013 11.352 -12.364 1.00 94.38 108 ILE A N 1
ATOM 870 C CA . ILE A 1 108 ? -0.072 10.598 -11.535 1.00 94.38 108 ILE A CA 1
ATOM 871 C C . ILE A 1 108 ? 1.217 10.282 -12.304 1.00 94.38 108 ILE A C 1
ATOM 873 O O . ILE A 1 108 ? 1.984 9.406 -11.913 1.00 94.38 108 ILE A O 1
ATOM 877 N N . SER A 1 109 ? 1.496 11.015 -13.383 1.00 94.69 109 SER A N 1
ATOM 878 C CA . SER A 1 109 ? 2.723 10.869 -14.164 1.00 94.69 109 SER A CA 1
ATOM 879 C C . SER A 1 109 ? 3.972 10.968 -13.289 1.00 94.69 109 SER A C 1
ATOM 881 O O . SER A 1 109 ? 4.152 11.924 -12.525 1.00 94.69 109 SER A O 1
ATOM 883 N N . ASN A 1 110 ? 4.895 10.019 -13.448 1.00 92.62 110 ASN A N 1
ATOM 884 C CA . ASN A 1 110 ? 6.147 9.941 -12.688 1.00 92.62 110 ASN A CA 1
ATOM 885 C C . ASN A 1 110 ? 5.938 9.835 -11.166 1.00 92.62 110 ASN A C 1
ATOM 887 O O . ASN A 1 110 ? 6.793 10.256 -10.372 1.00 92.62 110 ASN A O 1
ATOM 891 N N . TYR A 1 111 ? 4.775 9.345 -10.734 1.00 93.38 111 TYR A N 1
ATOM 892 C CA . TYR A 1 111 ? 4.565 8.954 -9.348 1.00 93.38 111 TYR A CA 1
ATOM 893 C C . TYR A 1 111 ? 5.283 7.633 -9.105 1.00 93.38 111 TYR A C 1
ATOM 895 O O . TYR A 1 111 ? 5.468 6.827 -10.012 1.00 93.38 111 TYR A O 1
ATOM 903 N N . THR A 1 112 ? 5.743 7.442 -7.882 1.00 92.19 112 THR A N 1
ATOM 904 C CA . THR A 1 112 ? 6.558 6.307 -7.474 1.00 92.19 112 THR A CA 1
ATOM 905 C C . THR A 1 112 ? 5.904 5.598 -6.308 1.00 92.19 112 THR A C 1
ATOM 907 O O . THR A 1 112 ? 5.263 6.203 -5.443 1.00 92.19 112 THR A O 1
ATOM 910 N N . GLY A 1 113 ? 6.013 4.279 -6.312 1.00 90.31 113 GLY A N 1
ATOM 911 C CA . GLY A 1 113 ? 5.271 3.458 -5.376 1.00 90.31 113 GLY A CA 1
ATOM 912 C C . GLY A 1 113 ? 5.729 2.018 -5.372 1.00 90.31 113 GLY A C 1
ATOM 913 O O . GLY A 1 113 ? 6.733 1.646 -5.987 1.00 90.31 113 GLY A O 1
ATOM 914 N N . LYS A 1 114 ? 4.968 1.215 -4.640 1.00 88.44 114 LYS A N 1
ATOM 915 C CA . LYS A 1 114 ? 5.213 -0.198 -4.441 1.00 88.44 114 LYS A CA 1
ATOM 916 C C . LYS A 1 114 ? 3.963 -1.005 -4.774 1.00 88.44 114 LYS A C 1
ATOM 918 O O . LYS A 1 114 ? 2.895 -0.716 -4.253 1.00 88.44 114 LYS A O 1
ATOM 923 N N . ILE A 1 115 ? 4.112 -2.054 -5.571 1.00 88.00 115 ILE A N 1
ATOM 924 C CA . ILE A 1 115 ? 3.113 -3.103 -5.754 1.00 88.00 115 ILE A CA 1
ATOM 925 C C . ILE A 1 115 ? 2.987 -3.871 -4.436 1.00 88.00 115 ILE A C 1
ATOM 927 O O . ILE A 1 115 ? 3.954 -4.480 -3.962 1.00 88.00 115 ILE A O 1
ATOM 931 N N . VAL A 1 116 ? 1.798 -3.820 -3.841 1.00 84.06 116 VAL A N 1
ATOM 932 C CA . VAL A 1 116 ? 1.455 -4.512 -2.588 1.00 84.06 116 VAL A CA 1
ATOM 933 C C . VAL A 1 116 ? 0.638 -5.774 -2.841 1.00 84.06 116 VAL A C 1
ATOM 935 O O . VAL A 1 116 ? 0.738 -6.727 -2.070 1.00 84.06 116 VAL A O 1
ATOM 938 N N . ASP A 1 117 ? -0.145 -5.785 -3.918 1.00 85.56 117 ASP A N 1
ATOM 939 C CA . ASP A 1 117 ? -0.947 -6.928 -4.350 1.00 85.56 117 ASP A CA 1
ATOM 940 C C . ASP A 1 117 ? -1.225 -6.837 -5.861 1.00 85.56 117 ASP A C 1
ATOM 942 O O . ASP A 1 117 ? -0.936 -5.816 -6.493 1.00 85.56 117 ASP A O 1
ATOM 946 N N . PHE A 1 118 ? -1.781 -7.890 -6.453 1.00 87.31 118 PHE A N 1
ATOM 947 C CA . PHE A 1 118 ? -2.260 -7.860 -7.836 1.00 87.31 118 PHE A CA 1
ATOM 948 C C . PHE A 1 118 ? -3.497 -8.740 -8.016 1.00 87.31 118 PHE A C 1
ATOM 950 O O . PHE A 1 118 ? -3.683 -9.746 -7.335 1.00 87.31 118 PHE A O 1
ATOM 957 N N . PHE A 1 119 ? -4.334 -8.360 -8.971 1.00 85.56 119 PHE A N 1
ATOM 958 C CA . PHE A 1 119 ? -5.611 -8.989 -9.271 1.00 85.56 119 PHE A CA 1
ATOM 959 C C . PHE A 1 119 ? -5.669 -9.327 -10.758 1.00 85.56 119 PHE A C 1
ATOM 961 O O . PHE A 1 119 ? -5.082 -8.627 -11.579 1.00 85.56 119 PHE A O 1
ATOM 968 N N . ALA A 1 120 ? -6.366 -10.405 -11.105 1.00 82.06 120 ALA A N 1
ATOM 969 C CA . ALA A 1 120 ? -6.646 -10.729 -12.498 1.00 82.06 120 ALA A CA 1
ATOM 970 C C . ALA A 1 120 ? -7.960 -10.056 -12.915 1.00 82.06 120 ALA A C 1
ATOM 972 O O . ALA A 1 120 ? -8.992 -10.328 -12.296 1.00 82.06 120 ALA A O 1
ATOM 973 N N . ASP A 1 121 ? -7.922 -9.217 -13.950 1.00 77.62 121 ASP A N 1
ATOM 974 C CA . ASP A 1 121 ? -9.110 -8.692 -14.622 1.00 77.62 121 ASP A CA 1
ATOM 975 C C . ASP A 1 121 ? -9.133 -9.200 -16.069 1.00 77.62 121 ASP A C 1
ATOM 977 O O . ASP A 1 121 ? -8.566 -8.612 -16.988 1.00 77.62 121 ASP A O 1
ATOM 981 N N . GLY A 1 122 ? -9.718 -10.386 -16.256 1.00 81.12 122 GLY A N 1
ATOM 982 C CA . GLY A 1 122 ? -9.617 -11.111 -17.521 1.00 81.12 122 GLY A CA 1
ATOM 983 C C . GLY A 1 122 ? -8.183 -11.575 -17.786 1.00 81.12 122 GLY A C 1
ATOM 984 O O . GLY A 1 122 ? -7.630 -12.338 -16.991 1.00 81.12 122 GLY A O 1
ATOM 985 N N . ASP A 1 123 ? -7.615 -11.127 -18.905 1.00 75.75 123 ASP A N 1
ATOM 986 C CA . ASP A 1 123 ? -6.253 -11.472 -19.331 1.00 75.75 123 ASP A CA 1
ATOM 987 C C . ASP A 1 123 ? -5.197 -10.468 -18.825 1.00 75.75 123 ASP A C 1
ATOM 989 O O . ASP A 1 123 ? -4.004 -10.785 -18.817 1.00 75.75 123 ASP A O 1
ATOM 993 N N . ASP A 1 124 ? -5.625 -9.295 -18.344 1.00 79.38 124 ASP A N 1
ATOM 994 C CA . ASP A 1 124 ? -4.735 -8.219 -17.914 1.00 79.38 124 ASP A CA 1
ATOM 995 C C . ASP A 1 124 ? -4.638 -8.157 -16.378 1.00 79.38 124 ASP A C 1
ATOM 997 O O . ASP A 1 124 ? -5.651 -8.137 -15.668 1.00 79.38 124 ASP A O 1
ATOM 1001 N N . PRO A 1 125 ? -3.423 -8.128 -15.803 1.00 84.69 125 PRO A N 1
ATOM 1002 C CA . PRO A 1 125 ? -3.268 -7.947 -14.371 1.00 84.69 125 PRO A CA 1
ATOM 1003 C C . PRO A 1 125 ? -3.428 -6.478 -13.982 1.00 84.69 125 PRO A C 1
ATOM 1005 O O . PRO A 1 125 ? -2.816 -5.577 -14.565 1.00 84.69 125 PRO A O 1
ATOM 1008 N N . ILE A 1 126 ? -4.178 -6.263 -12.908 1.00 89.88 126 ILE A N 1
ATOM 1009 C CA . ILE A 1 126 ? -4.291 -4.979 -12.227 1.00 89.88 126 ILE A CA 1
ATOM 1010 C C . ILE A 1 126 ? -3.435 -5.031 -10.965 1.00 89.88 126 ILE A C 1
ATOM 1012 O O . ILE A 1 126 ? -3.622 -5.885 -10.098 1.00 89.88 126 ILE A O 1
ATOM 1016 N N . PHE A 1 127 ? -2.503 -4.097 -10.838 1.00 90.94 127 PHE A N 1
ATOM 1017 C CA . PHE A 1 127 ? -1.596 -3.996 -9.704 1.00 90.94 127 PHE A CA 1
ATOM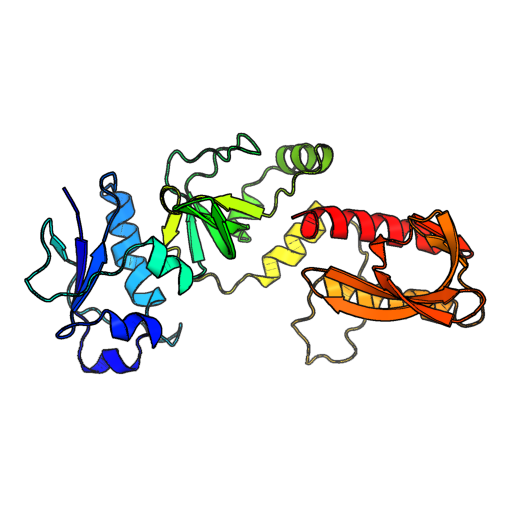 1018 C C . PHE A 1 127 ? -2.135 -3.008 -8.679 1.00 90.94 127 PHE A C 1
ATOM 1020 O O . PHE A 1 127 ? -2.478 -1.875 -9.011 1.00 90.94 127 PHE A O 1
ATOM 1027 N N . PHE A 1 128 ? -2.164 -3.428 -7.419 1.00 90.25 128 PHE A N 1
ATOM 1028 C CA . PHE A 1 128 ? -2.462 -2.559 -6.293 1.00 90.25 128 PHE A CA 1
ATOM 1029 C C . PHE A 1 128 ? -1.183 -1.876 -5.833 1.00 90.25 128 PHE A C 1
ATOM 1031 O O . PHE A 1 128 ? -0.236 -2.531 -5.388 1.00 90.25 128 PHE A O 1
ATOM 1038 N N . ILE A 1 129 ? -1.156 -0.557 -5.983 1.00 90.44 129 ILE A N 1
ATOM 1039 C CA . ILE A 1 129 ? 0.014 0.282 -5.763 1.00 90.44 129 ILE A CA 1
ATOM 1040 C C . ILE A 1 129 ? -0.183 1.096 -4.497 1.00 90.44 129 ILE A C 1
ATOM 1042 O O . ILE A 1 129 ? -1.183 1.791 -4.355 1.00 90.44 129 ILE A O 1
ATOM 1046 N N . GLU A 1 130 ? 0.811 1.086 -3.622 1.00 88.50 130 GLU A N 1
ATOM 1047 C CA . GLU A 1 130 ? 0.935 2.036 -2.526 1.00 88.50 130 GLU A CA 1
ATOM 1048 C C . GLU A 1 130 ? 1.994 3.088 -2.836 1.00 88.50 130 GLU A C 1
ATOM 1050 O O . GLU A 1 130 ? 3.114 2.769 -3.243 1.00 88.50 130 GLU A O 1
ATOM 1055 N N . TRP A 1 131 ? 1.649 4.355 -2.621 1.00 89.44 131 TRP A N 1
ATOM 1056 C CA . TRP A 1 131 ? 2.538 5.471 -2.916 1.00 89.44 131 TRP A CA 1
ATOM 1057 C C . TRP A 1 131 ? 3.679 5.601 -1.910 1.00 89.44 131 TRP A C 1
ATOM 1059 O O . TRP A 1 131 ? 3.492 5.476 -0.696 1.00 89.44 131 TRP A O 1
ATOM 1069 N N . ASP A 1 132 ? 4.870 5.919 -2.420 1.00 86.94 132 ASP A N 1
ATOM 1070 C CA . ASP A 1 132 ? 6.016 6.229 -1.573 1.00 86.94 132 ASP A CA 1
ATOM 1071 C C . ASP A 1 132 ? 5.931 7.633 -0.949 1.00 86.94 132 ASP A C 1
ATOM 1073 O O . ASP A 1 132 ? 5.074 8.454 -1.286 1.00 86.94 132 ASP A O 1
ATOM 1077 N N . LEU A 1 133 ? 6.840 7.944 -0.022 1.00 83.00 133 LEU A N 1
ATOM 1078 C CA . LEU A 1 133 ? 6.844 9.227 0.678 1.00 83.00 133 LEU A CA 1
ATOM 1079 C C . LEU A 1 133 ? 7.023 10.403 -0.286 1.00 83.00 133 LEU A C 1
ATOM 1081 O O . LEU A 1 133 ? 6.450 11.474 -0.073 1.00 83.00 133 LEU A O 1
ATOM 1085 N N . ILE A 1 134 ? 7.857 10.227 -1.313 1.00 85.31 134 ILE A N 1
ATOM 1086 C CA . ILE A 1 134 ? 8.155 11.266 -2.301 1.00 85.31 134 ILE A CA 1
ATOM 1087 C C . ILE A 1 134 ? 6.864 11.647 -3.019 1.00 85.31 134 ILE A C 1
ATOM 1089 O O . ILE A 1 134 ? 6.548 12.830 -3.144 1.00 85.31 134 ILE A O 1
ATOM 1093 N N . THR A 1 135 ? 6.093 10.647 -3.416 1.00 89.25 135 THR A N 1
ATOM 1094 C CA . THR A 1 135 ? 4.808 10.779 -4.084 1.00 89.25 1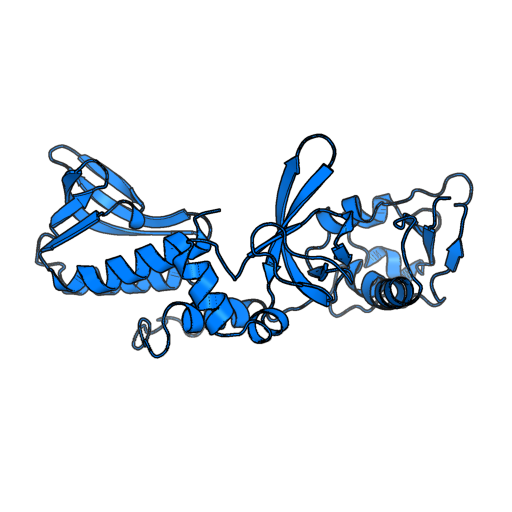35 THR A CA 1
ATOM 1095 C C . THR A 1 135 ? 3.740 11.327 -3.153 1.00 89.25 135 THR A C 1
ATOM 1097 O O . THR A 1 135 ? 3.076 12.301 -3.501 1.00 89.25 135 THR A O 1
ATOM 1100 N N . LEU A 1 136 ? 3.638 10.811 -1.927 1.00 86.88 136 LEU A N 1
ATOM 1101 C CA . LEU A 1 136 ? 2.715 11.331 -0.917 1.00 86.88 136 LEU A CA 1
ATOM 1102 C C . LEU A 1 136 ? 2.936 12.825 -0.634 1.00 86.88 136 LEU A C 1
ATOM 1104 O O . LEU A 1 136 ? 1.974 13.565 -0.450 1.00 86.88 136 LEU A O 1
ATOM 1108 N N . ASN A 1 137 ? 4.183 13.303 -0.669 1.00 84.62 137 ASN A N 1
ATOM 1109 C CA . ASN A 1 137 ? 4.490 14.727 -0.510 1.00 84.62 137 ASN A CA 1
ATOM 1110 C C . ASN A 1 137 ? 4.068 15.599 -1.708 1.00 84.62 137 ASN A C 1
ATOM 1112 O O . ASN A 1 137 ? 3.968 16.816 -1.546 1.00 84.62 137 ASN A O 1
ATOM 1116 N N . LYS A 1 138 ? 3.819 15.017 -2.890 1.00 87.88 138 LYS A N 1
ATOM 1117 C CA . LYS A 1 138 ? 3.291 15.740 -4.063 1.00 87.88 138 LYS A CA 1
ATOM 1118 C C . LYS A 1 138 ? 1.786 15.993 -3.947 1.00 87.88 138 LYS A C 1
ATOM 1120 O O . LYS A 1 138 ? 1.284 16.957 -4.526 1.00 87.88 138 LYS A O 1
ATOM 1125 N N . PHE A 1 139 ? 1.060 15.175 -3.182 1.00 85.94 139 PHE A N 1
ATOM 1126 C CA . PHE A 1 139 ? -0.368 15.381 -2.975 1.00 85.94 139 PHE A CA 1
ATOM 1127 C C . PHE A 1 139 ? -0.627 16.635 -2.136 1.00 85.94 139 PHE A C 1
ATOM 1129 O O . PHE A 1 139 ? -0.220 16.754 -0.978 1.00 85.94 139 PHE A O 1
ATOM 1136 N N . SER A 1 140 ? -1.377 17.581 -2.704 1.00 86.19 140 SER A N 1
ATOM 1137 C CA . SER A 1 140 ? -1.848 18.725 -1.927 1.00 86.19 140 SER A CA 1
ATOM 1138 C C . SER A 1 140 ? -2.856 18.275 -0.866 1.00 86.19 140 SER A C 1
ATOM 1140 O O . SER A 1 140 ? -3.674 17.380 -1.095 1.00 86.19 140 SER A O 1
ATOM 1142 N N . LYS A 1 141 ? -2.869 18.959 0.283 1.00 82.88 141 LYS A N 1
ATOM 1143 C CA . LYS A 1 141 ? -3.850 18.693 1.345 1.00 82.88 141 LYS A CA 1
ATOM 1144 C C . LYS A 1 141 ? -5.295 18.766 0.831 1.00 82.88 141 LYS A C 1
ATOM 1146 O O . LYS A 1 141 ? -6.110 17.929 1.188 1.00 82.88 141 LYS A O 1
ATOM 1151 N N . SER A 1 142 ? -5.591 19.713 -0.063 1.00 87.00 142 SER A N 1
ATOM 1152 C CA . SER A 1 142 ? -6.925 19.852 -0.661 1.00 87.00 142 SER A CA 1
ATOM 1153 C C . SER A 1 142 ? -7.339 18.630 -1.485 1.00 87.00 142 SER A C 1
ATOM 1155 O O . SER A 1 142 ? -8.511 18.254 -1.456 1.00 87.00 142 SER A O 1
ATOM 1157 N N . VAL A 1 143 ? -6.403 18.017 -2.214 1.00 87.38 143 VAL A N 1
ATOM 1158 C CA . VAL A 1 143 ? -6.661 16.797 -2.990 1.00 87.38 143 VAL A CA 1
ATOM 1159 C C . VAL A 1 143 ? -6.937 15.627 -2.051 1.00 87.38 143 VAL A C 1
ATOM 1161 O O . VAL A 1 143 ? -7.948 14.948 -2.214 1.00 87.38 143 VAL A O 1
ATOM 1164 N N . ILE A 1 144 ? -6.101 15.452 -1.027 1.00 85.19 144 ILE A N 1
ATOM 1165 C CA . ILE A 1 144 ? -6.273 14.421 0.003 1.00 85.19 144 ILE A CA 1
ATOM 1166 C C . ILE A 1 144 ? -7.641 14.562 0.678 1.00 85.19 144 ILE A C 1
A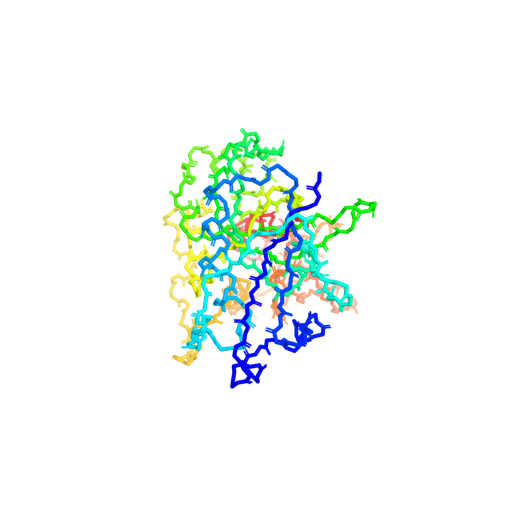TOM 1168 O O . ILE A 1 144 ? -8.428 13.620 0.669 1.00 85.19 144 ILE A O 1
ATOM 1172 N N . ASP A 1 145 ? -7.980 15.755 1.170 1.00 84.00 145 ASP A N 1
ATOM 1173 C CA . ASP A 1 145 ? -9.259 16.017 1.837 1.00 84.00 145 ASP A CA 1
ATOM 1174 C C . ASP A 1 145 ? -10.452 15.712 0.908 1.00 84.00 145 ASP A C 1
ATOM 1176 O O . ASP A 1 145 ? -11.453 15.128 1.330 1.00 84.00 145 ASP A O 1
ATOM 1180 N N . LYS A 1 146 ? -10.352 16.062 -0.384 1.00 87.00 146 LYS A N 1
ATOM 1181 C CA . LYS A 1 146 ? -11.386 15.767 -1.390 1.00 87.00 146 LYS A CA 1
ATOM 1182 C C . LYS A 1 146 ? -11.579 14.262 -1.591 1.00 87.00 146 LYS A C 1
ATOM 1184 O O . LYS A 1 146 ? -12.724 13.820 -1.684 1.00 87.00 146 LYS A O 1
ATOM 1189 N N . LEU A 1 147 ? -10.495 13.492 -1.669 1.00 87.31 147 LEU A N 1
ATOM 1190 C CA . LEU A 1 147 ? -10.542 12.036 -1.836 1.00 87.31 147 LEU A CA 1
ATOM 1191 C C . LEU A 1 147 ? -11.119 11.351 -0.596 1.00 87.31 147 LEU A C 1
ATOM 1193 O O . LEU A 1 147 ? -12.083 10.591 -0.700 1.00 87.31 147 LEU A O 1
ATOM 1197 N N . LEU A 1 148 ? -10.636 11.737 0.583 1.00 83.62 148 LEU A N 1
ATOM 1198 C CA . LEU A 1 148 ? -11.115 11.215 1.860 1.00 83.62 148 LEU A CA 1
ATOM 1199 C C . LEU A 1 148 ? -12.614 11.490 2.074 1.00 83.62 148 LEU A C 1
ATOM 1201 O O . LEU A 1 148 ? -13.346 10.614 2.539 1.00 83.62 148 LEU A O 1
ATOM 1205 N N . ASN A 1 149 ? -13.108 12.668 1.677 1.00 83.81 149 ASN A N 1
ATOM 1206 C CA . ASN A 1 149 ? -14.537 13.005 1.737 1.00 83.81 149 ASN A CA 1
ATOM 1207 C C . ASN A 1 149 ? -15.402 12.150 0.799 1.00 83.81 149 ASN A C 1
ATOM 1209 O O . ASN A 1 149 ? -16.571 11.904 1.096 1.00 83.81 149 ASN A O 1
ATOM 1213 N N . LYS A 1 150 ? -14.834 11.673 -0.314 1.00 84.06 150 LYS A N 1
ATOM 1214 C CA . LYS A 1 150 ? -15.482 10.714 -1.220 1.00 84.06 150 LYS A CA 1
ATOM 1215 C C . LYS A 1 150 ? -15.342 9.263 -0.753 1.00 84.06 150 LYS A C 1
ATOM 1217 O O . LYS A 1 150 ? -15.959 8.381 -1.337 1.00 84.06 150 LYS A O 1
ATOM 1222 N N . GLY A 1 151 ? -14.567 9.012 0.303 1.00 80.44 151 GLY A N 1
ATOM 1223 C CA . GLY A 1 151 ? -14.247 7.667 0.767 1.00 80.44 151 GLY A CA 1
ATOM 1224 C C . GLY A 1 151 ? -13.273 6.921 -0.142 1.00 80.44 151 GLY A C 1
ATOM 1225 O O . GLY A 1 151 ? -13.272 5.697 -0.107 1.00 80.44 151 GLY A O 1
ATOM 1226 N N . ILE A 1 152 ? -12.485 7.645 -0.940 1.00 84.44 152 ILE A N 1
ATOM 1227 C CA . ILE A 1 152 ? -11.430 7.098 -1.797 1.00 84.44 152 ILE A CA 1
ATOM 1228 C C . ILE A 1 152 ? -10.104 7.262 -1.057 1.00 84.44 152 ILE A C 1
ATOM 1230 O O . ILE A 1 152 ? -9.820 8.348 -0.540 1.00 84.44 152 ILE A O 1
ATOM 1234 N N . SER A 1 153 ? -9.301 6.200 -0.992 1.00 85.94 153 SER A N 1
ATOM 1235 C CA . SER A 1 153 ? -7.984 6.275 -0.361 1.00 85.94 153 SER A CA 1
ATOM 1236 C C . SER A 1 153 ? -7.016 7.070 -1.247 1.00 85.94 153 SER A C 1
ATOM 1238 O O . SER A 1 153 ? -6.855 6.727 -2.413 1.00 85.94 153 SER A O 1
ATOM 1240 N N . PRO A 1 154 ? -6.362 8.128 -0.736 1.00 86.75 154 PRO A N 1
ATOM 1241 C CA . PRO A 1 154 ? -5.362 8.887 -1.489 1.00 86.75 154 PRO A CA 1
ATOM 1242 C C . PRO A 1 154 ? -3.971 8.236 -1.458 1.00 86.75 154 PRO A C 1
ATOM 1244 O O . PRO A 1 154 ? -3.030 8.771 -2.038 1.00 86.75 154 PRO A O 1
ATOM 1247 N N . PHE A 1 155 ? -3.810 7.140 -0.715 1.00 87.25 155 PHE A N 1
ATOM 1248 C CA . PHE A 1 155 ? -2.509 6.534 -0.426 1.00 87.25 155 PHE A CA 1
ATOM 1249 C C . PHE A 1 155 ? -2.184 5.349 -1.330 1.00 87.25 155 PHE A C 1
ATOM 1251 O O . PHE A 1 155 ? -1.036 4.910 -1.377 1.00 87.25 155 PHE A O 1
ATOM 1258 N N . VAL A 1 156 ? -3.194 4.851 -2.037 1.00 88.19 156 VAL A N 1
ATOM 1259 C CA . VAL A 1 156 ? -3.111 3.671 -2.885 1.00 88.19 156 VAL A CA 1
ATOM 1260 C C . VAL A 1 156 ? -3.896 3.892 -4.172 1.00 88.19 156 VAL A C 1
ATOM 1262 O O . VAL A 1 156 ? -4.772 4.757 -4.223 1.00 88.19 156 VAL A O 1
ATOM 1265 N N . THR A 1 157 ? -3.594 3.110 -5.200 1.00 91.62 157 THR A N 1
ATOM 1266 C CA . THR A 1 157 ? -4.355 3.071 -6.451 1.00 91.62 157 THR A CA 1
ATOM 1267 C C . THR A 1 157 ? -4.274 1.687 -7.101 1.00 91.62 157 THR A C 1
ATOM 1269 O O . THR A 1 157 ? -3.554 0.806 -6.629 1.00 91.62 157 THR A O 1
ATOM 1272 N N . PHE A 1 158 ? -4.997 1.514 -8.201 1.00 91.75 158 PHE A N 1
ATOM 1273 C CA . PHE A 1 158 ? -4.948 0.355 -9.075 1.00 91.75 158 PHE A CA 1
ATOM 1274 C C . PHE A 1 158 ? -4.457 0.780 -10.453 1.00 91.75 158 PHE A C 1
ATOM 1276 O O . PHE A 1 158 ? -5.034 1.687 -11.047 1.00 91.75 158 PHE A O 1
ATOM 1283 N N . LEU A 1 159 ? -3.407 0.131 -10.957 1.00 92.31 159 LEU A N 1
ATOM 1284 C CA . LEU A 1 159 ? -2.826 0.436 -12.266 1.00 92.31 159 LEU A CA 1
ATOM 1285 C C . LEU A 1 159 ? -2.603 -0.827 -13.084 1.00 92.31 159 LEU A C 1
ATOM 1287 O O . LEU A 1 159 ? -2.274 -1.883 -12.542 1.00 92.31 159 LEU A O 1
ATOM 1291 N N . SER A 1 160 ? -2.753 -0.703 -14.398 1.00 90.94 160 SER A N 1
ATOM 1292 C CA . SER A 1 160 ? -2.439 -1.777 -15.337 1.00 90.94 160 SER A CA 1
ATOM 1293 C C . SER A 1 160 ? -0.932 -1.822 -15.621 1.00 90.94 160 SER A C 1
ATOM 1295 O O . SER A 1 160 ? -0.223 -0.833 -15.426 1.00 90.94 160 SER A O 1
ATOM 1297 N N . SER A 1 161 ? -0.406 -2.950 -16.115 1.00 88.25 161 SER A N 1
ATOM 1298 C CA . SER A 1 161 ? 1.028 -3.046 -16.449 1.00 88.25 161 SER A CA 1
ATOM 1299 C C . SER A 1 161 ? 1.487 -2.017 -17.480 1.00 88.25 161 SER A C 1
ATOM 1301 O O . SER A 1 161 ? 2.661 -1.655 -17.478 1.00 88.25 161 SER A O 1
ATOM 1303 N N . GLN A 1 162 ? 0.597 -1.559 -18.367 1.00 88.81 162 GLN A N 1
ATOM 1304 C CA . GLN A 1 162 ? 0.961 -0.630 -19.439 1.00 88.81 162 GLN A CA 1
ATOM 1305 C C . GLN A 1 162 ? 1.250 0.784 -18.924 1.00 88.81 162 GLN A C 1
ATOM 1307 O O . GLN A 1 162 ? 1.931 1.535 -19.617 1.00 88.81 162 GLN A O 1
ATOM 1312 N N . ASP A 1 163 ? 0.766 1.121 -17.723 1.00 92.12 163 ASP A N 1
ATOM 1313 C CA . ASP A 1 163 ? 0.937 2.419 -17.060 1.00 92.12 163 ASP A CA 1
ATOM 1314 C C . ASP A 1 163 ? 2.200 2.478 -16.196 1.00 92.12 163 ASP A C 1
ATOM 1316 O O . ASP A 1 163 ? 2.529 3.515 -15.616 1.00 92.12 163 ASP A O 1
ATOM 1320 N N . LEU A 1 164 ? 2.900 1.354 -16.064 1.00 91.94 164 LEU A N 1
ATOM 1321 C CA . LEU A 1 164 ? 3.981 1.182 -15.111 1.00 91.94 164 LEU A CA 1
ATOM 1322 C C . LEU A 1 164 ? 5.324 1.047 -15.823 1.00 91.94 164 LEU A C 1
ATOM 1324 O O . LEU A 1 164 ? 5.441 0.558 -16.943 1.00 91.94 164 LEU A O 1
ATOM 1328 N N . LEU A 1 165 ? 6.373 1.425 -15.103 1.00 91.38 165 LEU A N 1
ATOM 1329 C CA . LEU A 1 165 ? 7.766 1.098 -15.371 1.00 91.38 165 LEU A CA 1
ATOM 1330 C C . LEU A 1 165 ? 8.405 0.621 -14.064 1.00 91.38 165 LEU A C 1
ATOM 1332 O O . LEU A 1 165 ? 8.022 1.082 -12.989 1.00 91.38 165 LEU A O 1
ATOM 1336 N N . PRO A 1 166 ? 9.384 -0.289 -14.118 1.00 88.81 166 PRO A N 1
ATOM 1337 C CA . PRO A 1 166 ? 10.292 -0.537 -13.008 1.00 88.81 166 PRO A CA 1
ATOM 1338 C C . PRO A 1 166 ? 10.847 0.751 -12.390 1.00 88.81 166 PRO A C 1
ATOM 1340 O O . PRO A 1 166 ? 11.410 1.593 -13.089 1.00 88.81 166 PR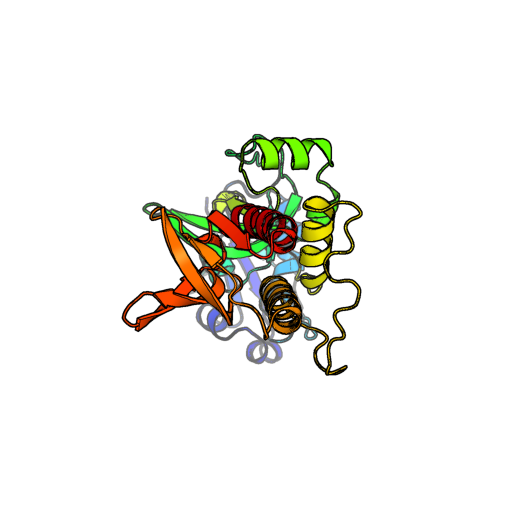O A O 1
ATOM 1343 N N . GLY A 1 167 ? 10.701 0.882 -11.071 1.00 86.06 167 GLY A N 1
ATOM 1344 C CA . GLY A 1 167 ? 11.193 2.019 -10.297 1.00 86.06 167 GLY A CA 1
ATOM 1345 C C . GLY A 1 167 ? 12.399 1.673 -9.423 1.00 86.06 167 GLY A C 1
ATOM 1346 O O . GLY A 1 167 ? 12.630 0.498 -9.131 1.00 86.06 167 GLY A O 1
ATOM 1347 N N . PRO A 1 168 ? 13.182 2.675 -8.984 1.00 77.62 168 PRO A N 1
ATOM 1348 C CA . PRO A 1 168 ? 14.272 2.455 -8.041 1.00 77.62 168 PRO A CA 1
ATOM 1349 C C . PRO A 1 168 ? 13.741 1.866 -6.727 1.00 77.62 168 PRO A C 1
ATOM 1351 O O . PRO A 1 168 ? 12.635 2.190 -6.291 1.00 77.62 168 PRO A O 1
ATOM 1354 N N . ILE A 1 169 ? 14.540 1.016 -6.076 1.00 69.94 169 ILE A N 1
ATOM 1355 C CA . ILE A 1 169 ? 14.185 0.454 -4.767 1.00 69.94 169 ILE A CA 1
ATOM 1356 C C . ILE A 1 169 ? 14.163 1.586 -3.736 1.00 69.94 169 ILE A C 1
ATOM 1358 O O . ILE A 1 169 ? 15.213 2.133 -3.399 1.00 69.94 169 ILE A O 1
ATOM 1362 N N . ASP A 1 170 ? 12.986 1.898 -3.191 1.00 66.50 170 ASP A N 1
ATOM 1363 C CA . ASP A 1 170 ? 12.874 2.758 -2.014 1.00 66.50 170 ASP A CA 1
ATOM 1364 C C . ASP A 1 170 ? 12.755 1.911 -0.738 1.00 66.50 170 ASP A C 1
ATOM 1366 O O . ASP A 1 170 ? 11.752 1.242 -0.482 1.00 66.50 170 ASP A O 1
ATOM 1370 N N . LEU A 1 171 ? 13.800 1.959 0.089 1.00 56.47 171 LEU A N 1
ATOM 1371 C CA . LEU A 1 171 ? 13.842 1.307 1.401 1.00 56.47 171 LEU A CA 1
ATOM 1372 C C . LEU A 1 171 ? 13.111 2.119 2.492 1.00 56.47 171 LEU A C 1
ATOM 1374 O O . LEU A 1 171 ? 13.063 1.695 3.646 1.00 56.47 171 LEU A O 1
ATOM 1378 N N . SER A 1 172 ? 12.551 3.291 2.171 1.00 56.81 172 SER A N 1
ATOM 1379 C CA . SER A 1 172 ? 12.019 4.252 3.145 1.00 56.81 172 SER A CA 1
ATOM 1380 C C . SER A 1 172 ? 10.539 4.080 3.515 1.00 56.81 172 SER A C 1
ATOM 1382 O O . SER A 1 172 ? 9.993 4.923 4.227 1.00 56.81 172 SER A O 1
ATOM 1384 N N . TYR A 1 173 ? 9.920 2.958 3.130 1.00 57.06 173 TYR A N 1
ATOM 1385 C CA . TYR A 1 173 ? 8.490 2.632 3.277 1.00 57.06 173 TYR A CA 1
ATOM 1386 C C . TYR A 1 173 ? 7.847 3.019 4.629 1.00 57.06 173 TYR A C 1
ATOM 1388 O O . TYR A 1 173 ? 6.714 3.480 4.691 1.00 57.06 173 TYR A O 1
ATOM 1396 N N . GLN A 1 174 ? 8.582 2.950 5.736 1.00 54.94 174 GLN A N 1
ATOM 1397 C CA . GLN A 1 174 ? 8.069 3.315 7.066 1.00 54.94 174 GLN A CA 1
ATOM 1398 C C . GLN A 1 174 ? 7.790 4.809 7.267 1.00 54.94 174 GLN A C 1
ATOM 1400 O O . GLN A 1 174 ? 7.001 5.193 8.133 1.00 54.94 174 GLN A O 1
ATOM 1405 N N . ARG A 1 175 ? 8.437 5.681 6.487 1.00 60.38 175 ARG A N 1
ATOM 1406 C CA . ARG A 1 175 ? 8.112 7.111 6.490 1.00 60.38 175 ARG A CA 1
ATOM 1407 C C . ARG A 1 175 ? 6.734 7.361 5.870 1.00 60.38 175 ARG A C 1
ATOM 1409 O O . ARG A 1 175 ? 6.109 8.362 6.225 1.00 60.38 175 ARG A O 1
ATOM 1416 N N . ASN A 1 176 ? 6.244 6.445 5.030 1.00 69.38 176 ASN A N 1
ATOM 1417 C CA . ASN A 1 176 ? 4.931 6.535 4.393 1.00 69.38 176 ASN A CA 1
ATOM 1418 C C . ASN A 1 176 ? 3.832 6.436 5.447 1.00 69.38 176 ASN A C 1
ATOM 1420 O O . ASN A 1 176 ? 3.026 7.353 5.540 1.00 69.38 176 ASN A O 1
ATOM 1424 N N . GLU A 1 177 ? 3.856 5.417 6.316 1.00 68.38 177 GLU A N 1
ATOM 1425 C CA . GLU A 1 177 ? 2.831 5.226 7.356 1.00 68.38 177 GLU A CA 1
ATOM 1426 C C . GLU A 1 177 ? 2.652 6.462 8.243 1.00 68.38 177 GLU A C 1
ATOM 1428 O O . GLU A 1 177 ? 1.536 6.916 8.498 1.00 68.38 177 GLU A O 1
ATOM 1433 N N . ARG A 1 178 ? 3.766 7.047 8.705 1.00 71.56 178 ARG A N 1
ATOM 1434 C CA . ARG A 1 178 ? 3.722 8.265 9.520 1.00 71.56 178 ARG A CA 1
ATOM 1435 C C . ARG A 1 178 ? 3.078 9.413 8.750 1.00 71.56 178 ARG A C 1
ATOM 1437 O O . ARG A 1 178 ? 2.260 10.134 9.313 1.00 71.56 178 ARG A O 1
ATOM 1444 N N . LYS A 1 179 ? 3.439 9.586 7.478 1.00 74.69 179 LYS A N 1
ATOM 1445 C CA . LYS A 1 179 ? 2.894 10.652 6.640 1.00 74.69 179 LYS A CA 1
ATOM 1446 C C . LYS A 1 179 ? 1.405 10.442 6.359 1.00 74.69 179 LYS A C 1
ATOM 1448 O O . LYS A 1 179 ? 0.630 11.383 6.503 1.00 74.69 179 LYS A O 1
ATOM 1453 N N . GLN A 1 180 ? 0.993 9.216 6.039 1.00 78.25 180 GLN A N 1
ATOM 1454 C CA . GLN A 1 180 ? -0.414 8.836 5.884 1.00 78.25 180 GLN A CA 1
ATOM 1455 C C . GLN A 1 180 ? -1.201 9.156 7.162 1.00 78.25 180 GLN A C 1
ATOM 1457 O O . GLN A 1 180 ? -2.261 9.778 7.109 1.00 78.25 180 GLN A O 1
ATOM 1462 N N . PHE A 1 181 ? -0.644 8.822 8.329 1.00 75.19 181 PHE A N 1
ATOM 1463 C CA . PHE A 1 181 ? -1.251 9.138 9.618 1.00 75.19 181 PHE A CA 1
ATOM 1464 C C . PHE A 1 181 ? -1.368 10.647 9.868 1.00 75.19 181 PHE A C 1
ATOM 1466 O O . PHE A 1 181 ? -2.425 11.118 10.282 1.00 75.19 181 PHE A O 1
ATOM 1473 N N . GLU A 1 182 ? -0.317 11.422 9.583 1.00 76.25 182 GLU A N 1
ATOM 1474 C CA . GLU A 1 182 ? -0.335 12.889 9.674 1.00 76.25 182 GLU A CA 1
ATOM 1475 C C . GLU A 1 182 ? -1.393 13.512 8.746 1.00 76.25 182 GLU A C 1
ATOM 1477 O O . GLU A 1 182 ? -2.009 14.517 9.106 1.00 76.25 182 GLU A O 1
ATOM 1482 N N . HIS A 1 183 ? -1.640 12.911 7.578 1.00 78.25 183 HIS A N 1
ATOM 1483 C CA . HIS A 1 183 ? -2.705 13.331 6.668 1.00 78.25 183 HIS A CA 1
ATOM 1484 C C . HIS A 1 183 ? -4.104 12.992 7.192 1.00 78.25 183 HIS A C 1
ATOM 1486 O O . HIS A 1 183 ? -4.999 13.830 7.101 1.00 78.25 183 HIS A O 1
ATOM 1492 N N . LEU A 1 184 ? -4.293 11.802 7.769 1.00 77.50 184 LEU A N 1
ATOM 1493 C CA . LEU A 1 184 ? -5.579 11.370 8.327 1.00 77.50 184 LEU A CA 1
ATOM 1494 C C . LEU A 1 184 ? -5.936 12.095 9.634 1.00 77.50 184 LEU A C 1
ATOM 1496 O O . LEU A 1 184 ? -7.111 12.358 9.896 1.00 77.50 184 LEU A O 1
ATOM 1500 N N . PHE A 1 185 ? -4.935 12.424 10.453 1.00 78.00 185 PHE A N 1
ATOM 1501 C CA . PHE A 1 185 ? -5.110 12.998 11.788 1.00 78.00 185 PHE A CA 1
ATOM 1502 C C . PHE A 1 185 ? -4.161 14.183 12.031 1.00 78.00 185 PHE A C 1
ATOM 1504 O O . PHE A 1 185 ? -3.298 14.131 12.916 1.00 78.00 185 PHE A O 1
ATOM 1511 N N . PRO A 1 186 ? -4.309 15.289 11.280 1.00 73.88 186 PRO A N 1
ATOM 1512 C CA . PRO A 1 186 ? -3.385 16.413 11.356 1.00 73.88 186 PRO A CA 1
ATOM 1513 C C . PRO A 1 186 ? -3.347 17.015 12.765 1.00 73.88 186 PRO A C 1
ATOM 1515 O O . PRO A 1 186 ? -4.374 17.399 13.326 1.00 73.88 186 PRO A O 1
ATOM 1518 N N . GLY A 1 187 ? -2.142 17.100 13.335 1.00 69.00 187 GLY A N 1
ATOM 1519 C CA . GLY A 1 187 ? -1.898 17.660 14.669 1.00 69.00 187 GLY A CA 1
ATOM 1520 C C . GLY A 1 187 ? -2.352 16.778 15.836 1.00 69.00 187 GLY A C 1
ATOM 1521 O O . GLY A 1 187 ? -2.225 17.194 16.988 1.00 69.00 187 GLY A O 1
ATOM 1522 N N . GLN A 1 188 ? -2.866 15.572 15.575 1.00 69.81 188 GLN A N 1
ATOM 1523 C CA . GLN A 1 188 ? -3.289 14.664 16.633 1.00 69.81 188 GLN A CA 1
ATOM 1524 C C . GLN A 1 188 ? -2.142 13.758 17.065 1.00 69.81 188 GLN A C 1
ATOM 1526 O O . GLN A 1 188 ? -1.497 13.076 16.274 1.00 69.81 188 GLN A O 1
ATOM 1531 N N . LYS A 1 189 ? -1.931 13.727 18.373 1.00 71.19 189 LYS A N 1
ATOM 1532 C CA . LYS A 1 189 ? -0.863 12.997 19.048 1.00 71.19 189 LYS A CA 1
ATOM 1533 C C . LYS A 1 189 ? -1.394 11.680 19.625 1.00 71.19 189 LYS A C 1
ATOM 1535 O O . LYS A 1 189 ? -1.215 11.390 20.799 1.00 71.19 189 LYS A O 1
ATOM 1540 N N . ILE A 1 190 ? -2.107 10.905 18.801 1.00 71.00 190 ILE A N 1
ATOM 1541 C CA . ILE A 1 190 ? -2.873 9.714 19.232 1.00 71.00 190 ILE A CA 1
ATOM 1542 C C . ILE A 1 190 ? -1.973 8.675 19.919 1.00 71.00 190 ILE A C 1
ATOM 1544 O O . ILE A 1 190 ? -2.377 8.076 20.909 1.00 71.00 190 ILE A O 1
ATOM 1548 N N . PHE A 1 191 ? -0.745 8.495 19.426 1.00 71.44 191 PHE A N 1
ATOM 1549 C CA . PHE A 1 191 ? 0.211 7.522 19.961 1.00 71.44 191 PHE A CA 1
ATOM 1550 C C . PHE A 1 191 ? 1.236 8.126 20.936 1.00 71.44 191 PHE A C 1
ATOM 1552 O O . PHE A 1 191 ? 2.164 7.433 21.356 1.00 71.44 191 PHE A O 1
ATOM 1559 N N . GLU A 1 192 ? 1.1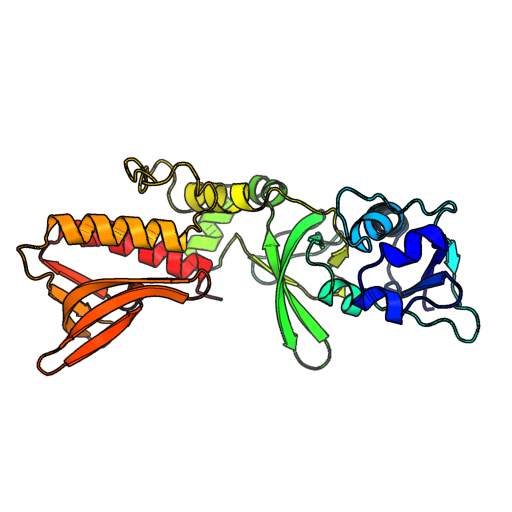12 9.406 21.309 1.00 67.00 192 GLU A N 1
ATOM 1560 C CA . GLU A 1 192 ? 2.034 9.986 22.288 1.00 67.00 192 GLU A CA 1
ATOM 1561 C C . GLU A 1 192 ? 1.849 9.337 23.661 1.00 67.00 192 GLU A C 1
ATOM 1563 O O . GLU A 1 192 ? 0.744 9.250 24.187 1.00 67.00 192 GLU A O 1
ATOM 1568 N N . GLY A 1 193 ? 2.954 8.870 24.246 1.00 58.78 193 GLY A N 1
ATOM 1569 C CA . GLY A 1 193 ? 2.944 8.180 25.536 1.00 58.78 193 GLY A CA 1
ATOM 1570 C C . GLY A 1 193 ? 2.809 6.658 25.448 1.00 58.78 193 GLY A C 1
ATOM 1571 O O . GLY A 1 193 ? 2.986 5.995 26.470 1.00 58.78 193 GLY A O 1
ATOM 1572 N N . ILE A 1 194 ? 2.596 6.085 24.255 1.00 62.31 194 ILE A N 1
ATOM 1573 C CA . ILE A 1 194 ? 2.821 4.653 24.040 1.00 62.31 194 ILE A CA 1
ATOM 1574 C C . ILE A 1 194 ? 4.329 4.415 24.133 1.00 62.31 194 ILE A C 1
ATOM 1576 O O . ILE A 1 194 ? 5.086 4.686 23.202 1.00 62.31 194 ILE A O 1
ATOM 1580 N N . LYS A 1 195 ? 4.787 3.956 25.300 1.00 55.28 195 LYS A N 1
ATOM 1581 C CA . LYS A 1 195 ? 6.152 3.461 25.450 1.00 55.28 195 LYS A CA 1
ATOM 1582 C C . LYS A 1 195 ? 6.220 2.133 24.709 1.00 55.28 195 LYS A C 1
ATOM 1584 O O . LYS A 1 195 ? 5.616 1.165 25.161 1.00 55.28 195 LYS A O 1
ATOM 1589 N N . ASN A 1 196 ? 6.959 2.083 23.603 1.00 53.72 196 ASN A N 1
ATOM 1590 C CA . ASN A 1 196 ? 7.452 0.807 23.098 1.00 53.72 196 ASN A CA 1
ATOM 1591 C C . ASN A 1 196 ? 8.292 0.218 24.235 1.00 53.72 196 ASN A C 1
ATOM 1593 O O . ASN A 1 196 ? 9.353 0.752 24.555 1.00 53.72 196 ASN A O 1
ATOM 1597 N N . SER A 1 197 ? 7.761 -0.791 24.925 1.00 44.38 197 SER A N 1
ATOM 1598 C CA . SER A 1 197 ? 8.401 -1.380 26.105 1.00 44.38 197 SER A CA 1
ATOM 1599 C C . SER A 1 197 ? 9.746 -2.020 25.775 1.00 44.38 197 SER A C 1
ATOM 1601 O O . SER A 1 197 ? 10.564 -2.174 26.672 1.00 44.38 197 SER A O 1
ATOM 1603 N N . ASP A 1 198 ? 10.011 -2.276 24.493 1.00 41.81 198 ASP A N 1
ATOM 1604 C CA . ASP A 1 198 ? 11.296 -2.728 23.995 1.00 41.81 198 ASP A CA 1
ATOM 1605 C C . ASP A 1 198 ? 11.845 -1.752 22.955 1.00 41.81 198 ASP A C 1
ATOM 1607 O O . ASP A 1 198 ? 11.348 -1.628 21.834 1.00 41.81 198 ASP A O 1
ATOM 1611 N N . SER A 1 199 ? 12.952 -1.104 23.310 1.00 40.91 199 SER A N 1
ATOM 1612 C CA . SER A 1 199 ? 13.806 -0.304 22.424 1.00 40.91 199 SER A CA 1
ATOM 1613 C C . SER A 1 199 ? 14.434 -1.105 21.268 1.00 40.91 199 SER A C 1
ATOM 1615 O O . SER A 1 199 ? 15.244 -0.561 20.521 1.00 40.91 199 SER A O 1
ATOM 1617 N N . GLN A 1 200 ? 14.060 -2.378 21.101 1.00 40.28 200 GLN A N 1
ATOM 1618 C CA . GLN A 1 200 ? 14.495 -3.265 20.021 1.00 40.28 200 GLN A CA 1
ATOM 1619 C C . GLN A 1 200 ? 13.463 -3.404 18.889 1.00 40.28 200 GLN A C 1
ATOM 1621 O O . GLN A 1 200 ? 13.820 -3.854 17.803 1.00 40.28 200 GLN A O 1
ATOM 1626 N N . PHE A 1 201 ? 12.213 -2.964 19.085 1.00 40.06 201 PHE A N 1
ATOM 1627 C CA . PHE A 1 201 ? 11.205 -2.937 18.022 1.00 40.06 201 PHE A CA 1
ATOM 1628 C C . PHE A 1 201 ? 11.077 -1.528 17.442 1.00 40.06 201 PHE A C 1
ATOM 1630 O O . PHE A 1 201 ? 10.132 -0.787 17.708 1.00 40.06 201 PHE A O 1
ATOM 1637 N N . THR A 1 202 ? 12.028 -1.158 16.587 1.00 47.56 202 THR A N 1
ATOM 1638 C CA . THR A 1 202 ? 11.929 0.023 15.711 1.00 47.56 202 THR A CA 1
ATOM 1639 C C . THR A 1 202 ? 10.814 -0.092 14.657 1.00 47.56 202 THR A C 1
ATOM 1641 O O . THR A 1 202 ? 10.607 0.847 13.895 1.00 47.56 202 THR A O 1
ATOM 1644 N N . TRP A 1 203 ? 10.065 -1.202 14.615 1.00 52.47 203 TRP A N 1
ATOM 1645 C CA . TRP A 1 203 ? 9.278 -1.613 13.448 1.00 52.47 203 TRP A CA 1
ATOM 1646 C C . TRP A 1 203 ? 7.873 -2.140 13.811 1.00 52.47 203 TRP A C 1
ATOM 1648 O O . TRP A 1 203 ? 7.540 -3.286 13.533 1.00 52.47 203 TRP A O 1
ATOM 1658 N N . VAL A 1 204 ? 7.043 -1.324 14.466 1.00 66.25 204 VAL A N 1
ATOM 1659 C CA . VAL A 1 204 ? 5.643 -1.684 14.772 1.00 66.25 204 VAL A CA 1
ATOM 1660 C C . VAL A 1 204 ? 4.722 -1.036 13.735 1.00 66.25 204 VAL A C 1
ATOM 1662 O O . VAL A 1 204 ? 4.724 0.197 13.610 1.00 66.25 204 VAL A O 1
ATOM 1665 N N . SER A 1 205 ? 3.959 -1.849 12.997 1.00 75.62 205 SER A N 1
ATOM 1666 C CA . SER A 1 205 ? 3.007 -1.377 11.982 1.00 75.62 205 SER A CA 1
ATOM 1667 C C . SER A 1 205 ? 1.930 -0.479 12.595 1.00 75.62 205 SER A C 1
ATOM 1669 O O . SER A 1 205 ? 1.715 -0.460 13.813 1.00 75.62 205 SER A O 1
ATOM 1671 N N . THR A 1 206 ? 1.231 0.306 11.776 1.00 79.38 206 THR A N 1
ATOM 1672 C CA . THR A 1 206 ? 0.169 1.180 12.299 1.00 79.38 206 THR A CA 1
ATOM 1673 C C . THR A 1 206 ? -1.009 0.396 12.894 1.00 79.38 206 THR A C 1
ATOM 1675 O O . THR A 1 206 ? -1.583 0.854 13.886 1.00 79.38 206 THR A O 1
ATOM 1678 N N . ALA A 1 207 ? -1.326 -0.802 12.384 1.00 85.19 207 ALA A N 1
ATOM 1679 C CA . ALA A 1 207 ? -2.323 -1.678 13.002 1.00 85.19 207 ALA A CA 1
ATOM 1680 C C . ALA A 1 207 ? -1.893 -2.109 14.414 1.00 85.19 207 ALA A C 1
ATOM 1682 O O . ALA A 1 207 ? -2.669 -1.974 15.362 1.00 85.19 207 ALA A O 1
ATOM 1683 N N . ALA A 1 208 ? -0.626 -2.493 14.582 1.00 85.94 208 ALA A N 1
ATOM 1684 C CA . ALA A 1 208 ? -0.070 -2.868 15.880 1.00 85.94 208 ALA A CA 1
ATOM 1685 C C . ALA A 1 208 ? 0.049 -1.679 16.854 1.00 85.94 208 ALA A C 1
ATOM 1687 O O . ALA A 1 208 ? -0.138 -1.836 18.062 1.00 85.94 208 ALA A O 1
ATOM 1688 N N . LYS A 1 209 ? 0.261 -0.449 16.360 1.00 86.56 209 LYS A N 1
ATOM 1689 C CA . LYS A 1 209 ? 0.158 0.767 17.194 1.00 86.56 209 LYS A CA 1
ATOM 1690 C C . LYS A 1 209 ? -1.263 0.974 17.719 1.00 86.56 209 LYS A C 1
ATOM 1692 O O . LYS A 1 209 ? -1.430 1.310 18.891 1.00 86.56 209 LYS A O 1
ATOM 1697 N N . TRP A 1 210 ? -2.283 0.769 16.882 1.00 90.38 210 TRP A N 1
ATOM 1698 C CA . TRP A 1 210 ? -3.681 0.819 17.316 1.00 90.38 210 TRP A CA 1
ATOM 1699 C C . TRP A 1 210 ? -4.017 -0.294 18.302 1.00 90.38 210 TRP A C 1
ATOM 1701 O O . TRP A 1 210 ? -4.690 -0.024 19.295 1.00 90.38 210 TRP A O 1
ATOM 1711 N N . GLU A 1 211 ? -3.532 -1.510 18.060 1.00 92.75 211 GLU A N 1
ATOM 1712 C CA . GLU A 1 211 ? -3.666 -2.634 18.985 1.00 92.75 211 GLU A CA 1
ATOM 1713 C C . GLU A 1 211 ? -3.146 -2.256 20.369 1.00 92.75 211 GLU A C 1
ATOM 1715 O O . GLU A 1 211 ? -3.901 -2.268 21.339 1.00 92.75 211 GLU A O 1
ATOM 1720 N N . LEU A 1 212 ? -1.887 -1.818 20.445 1.00 90.00 212 LEU A N 1
ATOM 1721 C CA . LEU A 1 212 ? -1.245 -1.428 21.693 1.00 90.00 212 LEU A CA 1
ATOM 1722 C C . LEU A 1 212 ? -1.959 -0.243 22.357 1.00 90.00 212 LEU A C 1
ATOM 1724 O O . LEU A 1 212 ? -2.160 -0.241 23.572 1.00 90.00 212 LEU A O 1
ATOM 1728 N N . TYR A 1 213 ? -2.388 0.746 21.567 1.00 91.06 213 TYR A N 1
ATOM 1729 C CA . TYR A 1 213 ? -3.168 1.878 22.060 1.00 91.06 213 TYR A CA 1
ATOM 1730 C C . TYR A 1 213 ? -4.467 1.418 22.730 1.00 91.06 213 TYR A C 1
ATOM 1732 O O . TYR A 1 213 ? -4.737 1.803 23.868 1.00 91.06 213 TYR A O 1
ATOM 1740 N N . PHE A 1 214 ? -5.270 0.589 22.053 1.00 93.19 214 PHE A N 1
ATOM 1741 C CA . PHE A 1 214 ? -6.531 0.113 22.612 1.00 93.19 214 PHE A CA 1
ATOM 1742 C C . PHE A 1 214 ? -6.309 -0.854 23.770 1.00 93.19 214 PHE A C 1
ATOM 1744 O O . PHE A 1 214 ? -7.010 -0.721 24.763 1.00 93.19 214 PHE A O 1
ATOM 1751 N N . SER A 1 215 ? -5.327 -1.754 23.715 1.00 92.62 215 SER A N 1
ATOM 1752 C CA . SER A 1 215 ? -4.967 -2.625 24.843 1.00 92.62 215 SER A CA 1
ATOM 1753 C C . SER A 1 215 ? -4.674 -1.809 26.104 1.00 92.62 215 SER A C 1
ATOM 1755 O O . SER A 1 215 ? -5.278 -2.038 27.155 1.00 92.62 215 SER A O 1
ATOM 1757 N N . ASN A 1 216 ? -3.829 -0.781 25.978 1.00 90.25 216 ASN A N 1
ATOM 1758 C CA . ASN A 1 216 ? -3.529 0.143 27.068 1.00 90.25 216 ASN A CA 1
ATOM 1759 C C . ASN A 1 216 ? -4.781 0.903 27.519 1.00 90.25 216 ASN A C 1
ATOM 1761 O O . ASN A 1 216 ? -5.051 0.969 28.717 1.00 90.25 216 ASN A O 1
ATOM 1765 N N . LEU A 1 217 ? -5.583 1.422 26.587 1.00 90.31 217 LEU A N 1
ATOM 1766 C CA . LEU A 1 217 ? -6.816 2.141 26.902 1.00 90.31 217 LEU A CA 1
ATOM 1767 C C . LEU A 1 217 ? -7.827 1.264 27.657 1.00 90.31 217 LEU A C 1
ATOM 1769 O O . LEU A 1 217 ? -8.377 1.715 28.655 1.00 90.31 217 LEU A O 1
ATOM 1773 N N . LEU A 1 218 ? -8.064 0.020 27.226 1.00 91.25 218 LEU A N 1
ATOM 1774 C CA . LEU A 1 218 ? -8.990 -0.899 27.897 1.00 91.25 218 LEU A CA 1
ATOM 1775 C C . LEU A 1 218 ? -8.473 -1.293 29.289 1.00 91.25 218 LEU A C 1
ATOM 1777 O O . LEU A 1 218 ? -9.272 -1.401 30.217 1.00 91.25 218 LEU A O 1
ATOM 1781 N N . SER A 1 219 ? -7.152 -1.440 29.467 1.00 89.25 219 SER A N 1
ATOM 1782 C CA . SER A 1 219 ? -6.547 -1.772 30.767 1.00 89.25 219 SER A CA 1
ATOM 1783 C C . SER A 1 219 ? -6.849 -0.736 31.860 1.00 89.25 219 SER A C 1
ATOM 1785 O O . SER A 1 219 ? -7.069 -1.109 33.017 1.00 89.25 219 SER A O 1
ATOM 1787 N N . LEU A 1 220 ? -6.969 0.548 31.484 1.00 89.12 220 LEU A N 1
ATOM 1788 C CA . LEU A 1 220 ? -7.349 1.640 32.392 1.00 89.12 220 LEU A CA 1
ATOM 1789 C C . LEU A 1 220 ? -8.767 1.462 32.955 1.00 89.12 220 LEU A C 1
ATOM 1791 O O . LEU A 1 220 ? -9.084 1.991 34.018 1.00 89.12 220 LEU A O 1
ATOM 1795 N N . TYR A 1 221 ? -9.606 0.691 32.262 1.00 90.31 221 TYR A N 1
ATOM 1796 C CA . TYR A 1 221 ? -10.984 0.389 32.634 1.00 90.31 221 TYR A CA 1
ATOM 1797 C C . TYR A 1 221 ? -11.187 -1.087 32.998 1.00 90.31 221 TYR A C 1
ATOM 1799 O O . TYR A 1 221 ? -12.320 -1.558 33.006 1.00 90.31 221 TYR A O 1
ATOM 1807 N N . SER A 1 222 ? -10.120 -1.821 33.335 1.00 84.31 222 SER A N 1
ATOM 1808 C CA . SER A 1 222 ? -10.164 -3.259 33.666 1.00 84.31 222 SER A CA 1
ATOM 1809 C C . SER A 1 222 ? -11.136 -3.627 34.798 1.00 84.31 222 SER A C 1
ATOM 1811 O O . SER A 1 222 ? -11.635 -4.749 34.850 1.00 84.31 222 SER A O 1
ATOM 1813 N N . SER A 1 223 ? -11.452 -2.683 35.688 1.00 85.31 223 SER A N 1
ATOM 1814 C CA . SER A 1 223 ? -12.430 -2.850 36.770 1.00 85.31 223 SER A CA 1
ATOM 1815 C C . SER A 1 223 ? -13.889 -2.623 36.347 1.00 85.31 223 SER A C 1
ATOM 1817 O O . SER A 1 223 ? -14.802 -2.845 37.143 1.00 85.31 223 SER A O 1
ATOM 1819 N N . GLN A 1 224 ? -14.136 -2.184 35.110 1.00 88.25 224 GLN A N 1
ATOM 1820 C CA . GLN A 1 224 ? -15.456 -1.837 34.587 1.00 88.25 224 GLN A CA 1
ATOM 1821 C C . GLN A 1 224 ? -15.822 -2.710 33.382 1.00 88.25 224 GLN A C 1
ATOM 1823 O O . GLN A 1 224 ? -14.981 -3.121 32.589 1.00 88.25 224 GLN A O 1
ATOM 1828 N N . SER A 1 225 ? -17.118 -2.983 33.202 1.00 88.56 225 SER A N 1
ATOM 1829 C CA . SER A 1 225 ? -17.593 -3.628 31.973 1.00 88.56 225 SER A CA 1
ATOM 1830 C C . SER A 1 225 ? -17.672 -2.607 30.844 1.00 88.56 225 SER A C 1
ATOM 1832 O O . SER A 1 225 ? -18.460 -1.663 30.918 1.00 88.56 225 SER A O 1
ATOM 1834 N N . ILE A 1 226 ? -16.916 -2.836 29.771 1.00 94.75 226 ILE A N 1
ATOM 1835 C CA . ILE A 1 226 ? -16.953 -1.986 28.581 1.00 94.75 226 ILE A CA 1
ATOM 1836 C C . ILE A 1 226 ? -18.102 -2.453 27.691 1.00 94.75 226 ILE A C 1
ATOM 1838 O O . ILE A 1 226 ? -18.015 -3.476 27.015 1.00 94.75 226 ILE A O 1
ATOM 1842 N N . ILE A 1 227 ? -19.221 -1.734 27.716 1.00 95.06 227 ILE A N 1
ATOM 1843 C CA . ILE A 1 227 ? -20.432 -2.118 26.980 1.00 95.06 227 ILE A CA 1
ATOM 1844 C C . ILE A 1 227 ? -20.416 -1.431 25.623 1.00 95.06 227 ILE A C 1
ATOM 1846 O O . ILE A 1 227 ? -20.273 -0.213 25.542 1.00 95.06 227 ILE A O 1
ATOM 1850 N N . CYS A 1 228 ? -20.627 -2.183 24.549 1.00 95.56 228 CYS A N 1
ATOM 1851 C CA . CYS A 1 228 ? -20.615 -1.654 23.193 1.00 95.56 228 CYS A CA 1
ATOM 1852 C C . CYS A 1 228 ? -21.762 -2.197 22.334 1.00 95.56 228 CYS A C 1
ATOM 1854 O O . CYS A 1 228 ? -22.484 -3.116 22.726 1.00 95.56 228 CYS A O 1
ATOM 1856 N N . VAL A 1 229 ? -21.970 -1.569 21.176 1.00 95.69 229 VAL A N 1
ATOM 1857 C CA . VAL A 1 229 ? -22.971 -1.975 20.180 1.00 95.69 229 VAL A CA 1
ATOM 1858 C C . VAL A 1 229 ? -22.256 -2.413 18.907 1.00 95.69 229 VAL A C 1
ATOM 1860 O O . VAL A 1 229 ? -21.478 -1.630 18.370 1.00 95.69 229 VAL A O 1
ATOM 1863 N N . THR A 1 230 ? -22.531 -3.615 18.396 1.00 93.50 230 THR A N 1
ATOM 1864 C CA . THR A 1 230 ? -21.956 -4.104 17.124 1.00 93.50 230 THR A CA 1
ATOM 1865 C C . THR A 1 230 ? -22.714 -3.605 15.895 1.00 93.50 230 THR A C 1
ATOM 1867 O O . THR A 1 230 ? -23.831 -3.096 16.008 1.00 93.50 230 THR A O 1
ATOM 1870 N N . LYS A 1 231 ? -22.159 -3.822 14.693 1.00 90.25 231 LYS A N 1
ATOM 1871 C CA . LYS A 1 231 ? -22.847 -3.618 13.403 1.00 90.25 231 LYS A CA 1
ATOM 1872 C C . LYS A 1 231 ? -24.187 -4.360 13.315 1.00 90.25 231 LYS A C 1
ATOM 1874 O O . LYS A 1 231 ? -25.135 -3.810 12.763 1.00 90.25 231 LYS A O 1
ATOM 1879 N N . GLN A 1 232 ? -24.320 -5.537 13.940 1.00 88.81 232 GLN A N 1
ATOM 1880 C CA . GLN A 1 232 ? -25.607 -6.250 14.043 1.00 88.81 232 GLN A CA 1
ATOM 1881 C C . GLN A 1 232 ? -26.559 -5.657 15.101 1.00 88.81 232 GLN A C 1
ATOM 1883 O O . GLN A 1 232 ? -27.550 -6.286 15.463 1.00 88.81 232 GLN A O 1
ATOM 1888 N N . ARG A 1 233 ? -26.260 -4.462 15.629 1.00 90.19 233 ARG A N 1
ATOM 1889 C CA . ARG A 1 233 ? -27.032 -3.739 16.652 1.00 90.19 233 ARG A CA 1
ATOM 1890 C C . ARG A 1 233 ? -27.203 -4.503 17.970 1.00 90.19 233 ARG A C 1
ATOM 1892 O O . ARG A 1 233 ? -28.119 -4.209 18.737 1.00 90.19 233 ARG A O 1
ATOM 1899 N N . LYS A 1 234 ? -26.308 -5.449 18.268 1.00 91.50 234 LYS A N 1
ATOM 1900 C CA . LYS A 1 234 ? -26.313 -6.197 19.532 1.00 91.50 234 LYS A CA 1
ATOM 1901 C C . LYS A 1 234 ? -25.510 -5.456 20.592 1.00 91.50 234 LYS A C 1
ATOM 1903 O O . LYS A 1 234 ? -24.429 -4.952 20.295 1.00 91.50 234 LYS A O 1
ATOM 1908 N N . LYS A 1 235 ? -26.039 -5.408 21.818 1.00 94.25 235 LYS A N 1
ATOM 1909 C CA . LYS A 1 235 ? -25.299 -4.952 23.000 1.00 94.25 235 LYS A CA 1
ATOM 1910 C C . LYS A 1 235 ? -24.465 -6.109 23.533 1.00 94.25 235 LYS A C 1
ATOM 1912 O O . LYS A 1 235 ? -25.003 -7.183 23.774 1.00 94.25 235 LYS A O 1
ATOM 1917 N N . ILE A 1 236 ? -23.175 -5.879 23.694 1.00 95.12 236 ILE A N 1
ATOM 1918 C CA . ILE A 1 236 ? -22.189 -6.887 24.097 1.00 95.12 236 ILE A CA 1
ATOM 1919 C C . ILE A 1 236 ? -21.122 -6.234 24.975 1.00 95.12 236 ILE A C 1
ATOM 1921 O O . ILE A 1 236 ? -21.006 -5.003 25.005 1.00 95.12 236 ILE A O 1
ATOM 1925 N N . LYS A 1 237 ? -20.333 -7.044 25.680 1.00 95.25 237 LYS A N 1
ATOM 1926 C CA . LYS A 1 237 ? -19.195 -6.549 26.461 1.00 95.25 237 LYS A CA 1
ATOM 1927 C C . LYS A 1 237 ? -17.904 -6.737 25.672 1.00 95.25 237 LYS A C 1
ATOM 1929 O O . LYS A 1 237 ? -17.626 -7.836 25.213 1.00 95.25 237 LYS A O 1
ATOM 1934 N N . LEU A 1 238 ? -17.125 -5.676 25.517 1.00 96.00 238 LEU A N 1
ATOM 1935 C CA . LEU A 1 238 ? -15.763 -5.729 24.997 1.00 96.00 238 LEU A CA 1
ATOM 1936 C C . LEU A 1 238 ? -14.832 -6.139 26.145 1.00 96.00 238 LEU A C 1
ATOM 1938 O O . LEU A 1 238 ? -14.860 -5.501 27.196 1.00 96.00 238 LEU A O 1
ATOM 1942 N N . LYS A 1 239 ? -14.063 -7.217 25.969 1.00 94.31 239 LYS A N 1
ATOM 1943 C CA . LYS A 1 239 ? -13.174 -7.758 27.010 1.00 94.31 239 LYS A CA 1
ATOM 1944 C C . LYS A 1 239 ? -11.744 -7.284 26.826 1.00 94.31 239 LYS A C 1
ATOM 1946 O O . LYS A 1 239 ? -11.182 -6.684 27.731 1.00 94.31 239 LYS A O 1
ATOM 1951 N N . GLU A 1 240 ? -11.186 -7.538 25.651 1.00 94.75 240 GLU A N 1
ATOM 1952 C CA . GLU A 1 240 ? -9.782 -7.271 25.361 1.00 94.75 240 GLU A CA 1
ATOM 1953 C C . GLU A 1 240 ? -9.546 -7.123 23.860 1.00 94.75 240 GLU A C 1
ATOM 1955 O O . GLU A 1 240 ? -10.401 -7.453 23.031 1.00 94.75 240 GLU A O 1
ATOM 1960 N N . ILE A 1 241 ? -8.367 -6.616 23.529 1.00 96.62 241 ILE A N 1
ATOM 1961 C CA . ILE A 1 241 ? -7.799 -6.639 22.186 1.00 96.62 241 ILE A CA 1
ATOM 1962 C C . ILE A 1 241 ? -6.930 -7.892 22.083 1.00 96.62 241 ILE A C 1
ATOM 1964 O O . ILE A 1 241 ? -6.213 -8.205 23.027 1.00 96.62 241 ILE A O 1
ATOM 1968 N N . THR A 1 242 ? -7.017 -8.622 20.969 1.00 94.00 242 THR A N 1
ATOM 1969 C CA . THR A 1 242 ? -6.381 -9.950 20.842 1.00 94.00 242 THR A CA 1
ATOM 1970 C C . THR A 1 242 ? -5.407 -10.075 19.668 1.00 94.00 242 THR A C 1
ATOM 1972 O O . THR A 1 242 ? -4.938 -11.176 19.385 1.00 94.00 242 THR A O 1
ATOM 1975 N N . GLY A 1 243 ? -5.128 -8.975 18.970 1.00 92.75 243 GLY A N 1
ATOM 1976 C CA . GLY A 1 243 ? -4.154 -8.922 17.884 1.00 92.75 243 GLY A CA 1
ATOM 1977 C C . GLY A 1 243 ? -4.485 -7.849 16.852 1.00 92.75 243 GLY A C 1
ATOM 1978 O O . GLY A 1 243 ? -5.546 -7.211 16.907 1.00 92.75 243 GLY A O 1
ATOM 1979 N N . SER A 1 244 ? -3.615 -7.720 15.857 1.00 92.31 244 SER A N 1
ATOM 1980 C CA . SER A 1 244 ? -3.821 -6.872 14.689 1.00 92.31 244 SER A CA 1
ATOM 1981 C C . SER A 1 244 ? -3.111 -7.397 13.445 1.00 92.31 244 SER A C 1
ATOM 1983 O O . SER A 1 244 ? -2.181 -8.197 13.529 1.00 92.31 244 SER A O 1
ATOM 1985 N N . ASP A 1 245 ? -3.589 -6.950 12.291 1.00 87.44 245 ASP A N 1
ATOM 1986 C CA . ASP A 1 245 ? -3.029 -7.220 10.971 1.00 87.44 245 ASP A CA 1
ATOM 1987 C C . ASP A 1 245 ? -3.236 -6.001 10.077 1.00 87.44 245 ASP A C 1
ATOM 1989 O O . ASP A 1 245 ? -4.231 -5.285 10.204 1.00 87.44 245 ASP A O 1
ATOM 1993 N N . ASP A 1 246 ? -2.298 -5.744 9.173 1.00 76.81 246 ASP A N 1
ATOM 1994 C CA . ASP A 1 246 ? -2.336 -4.537 8.349 1.00 76.81 246 ASP A CA 1
ATOM 1995 C C . ASP A 1 246 ? -3.431 -4.581 7.269 1.00 76.81 246 ASP A C 1
ATOM 1997 O O . ASP A 1 246 ? -3.872 -3.524 6.824 1.00 76.81 246 ASP A O 1
ATOM 2001 N N . LYS A 1 247 ? -3.928 -5.772 6.891 1.00 77.88 247 LYS A N 1
ATOM 2002 C CA . LYS A 1 247 ? -5.033 -5.953 5.932 1.00 77.88 247 LYS A CA 1
ATOM 2003 C C . LYS A 1 247 ? -6.408 -6.019 6.600 1.00 77.88 247 LYS A C 1
ATOM 2005 O O . LYS A 1 247 ? -7.414 -5.703 5.971 1.00 77.88 247 LYS A O 1
ATOM 2010 N N . LEU A 1 248 ? -6.490 -6.465 7.853 1.00 83.38 248 LEU A N 1
ATOM 2011 C CA . LEU A 1 248 ? -7.770 -6.684 8.546 1.00 83.38 248 LEU A CA 1
ATOM 2012 C C . LEU A 1 248 ? -8.009 -5.726 9.719 1.00 83.38 248 LEU A C 1
ATOM 2014 O O . LEU A 1 248 ? -9.153 -5.532 10.139 1.00 83.38 248 LEU A O 1
ATOM 2018 N N . GLY A 1 249 ? -6.967 -5.060 10.205 1.00 90.44 249 GLY A N 1
ATOM 2019 C CA . GLY A 1 249 ? -7.003 -4.144 11.335 1.00 90.44 249 GLY A CA 1
ATOM 2020 C C . GLY A 1 249 ? -6.895 -4.862 12.679 1.00 90.44 249 GLY A C 1
ATOM 2021 O O . GLY A 1 249 ? -6.291 -5.919 12.805 1.00 90.44 249 GLY A O 1
ATOM 2022 N N . VAL A 1 250 ? -7.467 -4.255 13.716 1.00 95.06 250 VAL A N 1
ATOM 2023 C CA . VAL A 1 250 ? -7.404 -4.729 15.104 1.00 95.06 250 VAL A CA 1
ATOM 2024 C C . VAL A 1 250 ? -8.569 -5.670 15.412 1.00 95.06 250 VAL A C 1
ATOM 2026 O O . VAL A 1 250 ? -9.735 -5.336 15.161 1.00 95.06 250 VAL A O 1
ATOM 2029 N N . TRP A 1 251 ? -8.268 -6.811 16.031 1.00 96.44 251 TRP A N 1
ATOM 2030 C CA . TRP A 1 251 ? -9.252 -7.762 16.546 1.00 96.44 251 TRP A CA 1
ATOM 2031 C C . TRP A 1 251 ? -9.492 -7.589 18.039 1.00 96.44 251 TRP A C 1
ATOM 2033 O O . TRP A 1 251 ? -8.596 -7.258 18.814 1.00 96.44 251 TRP A O 1
ATOM 2043 N N . CYS A 1 252 ? -10.714 -7.883 18.464 1.00 96.56 252 CYS A N 1
ATOM 2044 C CA . CYS A 1 252 ? -11.092 -7.851 19.862 1.00 96.56 252 CYS A CA 1
ATOM 2045 C C . CYS A 1 252 ? -11.959 -9.041 20.267 1.00 96.56 252 CYS A C 1
ATOM 2047 O O . CYS A 1 252 ? -12.696 -9.615 19.461 1.00 96.56 252 CYS A O 1
ATOM 2049 N N . VAL A 1 253 ? -11.874 -9.389 21.548 1.00 96.38 253 VAL A N 1
ATOM 2050 C CA . VAL A 1 253 ? -12.730 -10.390 22.178 1.00 96.38 253 VAL A CA 1
ATOM 2051 C C . VAL A 1 253 ? -13.954 -9.697 22.750 1.00 96.38 253 VAL A C 1
ATOM 2053 O O . VAL A 1 253 ? -13.864 -8.740 23.526 1.00 96.38 253 VAL A O 1
ATOM 2056 N N . VAL A 1 254 ? -15.118 -10.220 22.389 1.00 95.44 254 VAL A N 1
ATOM 2057 C CA . VAL A 1 254 ? -16.408 -9.764 22.881 1.00 95.44 254 VAL A CA 1
ATOM 2058 C C . VAL A 1 254 ? -17.155 -10.890 23.580 1.00 95.44 254 VAL A C 1
ATOM 2060 O O . VAL A 1 254 ? -17.193 -12.028 23.119 1.00 95.44 254 VAL A O 1
ATOM 2063 N N . GLU A 1 255 ? -17.783 -10.559 24.698 1.00 94.44 255 GLU A N 1
ATOM 2064 C CA . GLU A 1 255 ? -18.636 -11.450 25.468 1.00 94.44 255 GLU A CA 1
ATOM 2065 C C . GLU A 1 255 ? -20.102 -11.195 25.103 1.00 94.44 255 GLU A C 1
ATOM 2067 O O . GLU A 1 255 ? -20.634 -10.083 25.221 1.00 94.44 255 GLU A O 1
ATOM 2072 N N . THR A 1 256 ? -20.739 -12.263 24.629 1.00 87.31 256 THR A N 1
ATOM 2073 C CA . THR A 1 256 ? -22.192 -12.383 24.460 1.00 87.31 256 THR A CA 1
ATOM 2074 C C . THR A 1 256 ? -22.772 -13.171 25.635 1.00 87.31 256 THR A C 1
ATOM 2076 O O . THR A 1 256 ? -22.013 -13.722 26.423 1.00 87.31 256 THR A O 1
ATOM 2079 N N . GLU A 1 257 ? -24.100 -13.267 25.748 1.00 82.69 257 GLU A N 1
ATOM 2080 C CA . GLU A 1 257 ? -24.770 -13.940 26.880 1.00 82.69 257 GLU A CA 1
ATOM 2081 C C . GLU A 1 257 ? -24.259 -15.363 27.158 1.00 82.69 257 GLU A C 1
ATOM 2083 O O . GLU A 1 257 ? -24.227 -15.769 28.314 1.00 82.69 257 GLU A O 1
ATOM 2088 N N . ASN A 1 258 ? -23.802 -16.086 26.129 1.00 81.31 258 ASN A N 1
ATOM 2089 C CA . ASN A 1 258 ? -23.457 -17.502 26.259 1.00 81.31 258 ASN A CA 1
ATOM 2090 C C . ASN A 1 258 ? -22.022 -17.857 25.853 1.00 81.31 258 ASN A C 1
ATOM 2092 O O . ASN A 1 258 ? -21.657 -19.011 26.018 1.00 81.31 258 ASN A O 1
ATOM 2096 N N . ASN A 1 259 ? -21.235 -16.937 25.274 1.00 92.19 259 ASN A N 1
ATOM 2097 C CA . ASN A 1 259 ? -19.916 -17.256 24.707 1.00 92.19 259 ASN A CA 1
ATOM 2098 C C . ASN A 1 259 ? -19.032 -16.018 24.495 1.00 92.19 259 ASN A C 1
ATOM 2100 O O . ASN A 1 259 ? -19.533 -14.906 24.275 1.00 92.19 259 ASN A O 1
ATOM 2104 N N . LEU A 1 260 ? -17.721 -16.262 24.436 1.00 93.62 260 LEU A N 1
ATOM 2105 C CA . LEU A 1 260 ? -16.727 -15.335 23.897 1.00 93.62 260 LEU A CA 1
ATOM 2106 C C . LEU A 1 260 ? -16.629 -15.488 22.376 1.00 93.62 260 LEU A C 1
ATOM 2108 O O . LEU A 1 260 ? -16.736 -16.592 21.841 1.00 93.62 260 LEU A O 1
ATOM 2112 N N . LYS A 1 261 ? -16.438 -14.375 21.671 1.00 93.81 261 LYS A N 1
ATOM 2113 C CA . LYS A 1 261 ? -16.221 -14.343 20.222 1.00 93.81 261 LYS A CA 1
ATOM 2114 C C . LYS A 1 261 ? -15.119 -13.358 19.880 1.00 93.81 261 LYS A C 1
ATOM 2116 O O . LYS A 1 261 ? -15.020 -12.314 20.514 1.00 93.81 261 LYS A O 1
ATOM 2121 N N . ILE A 1 262 ? -14.355 -13.663 18.841 1.00 94.44 262 ILE A N 1
ATOM 2122 C CA . ILE A 1 262 ? -13.414 -12.720 18.236 1.00 94.44 262 ILE A CA 1
ATOM 2123 C C . ILE A 1 262 ? -14.149 -11.974 17.119 1.00 94.44 262 ILE A C 1
ATOM 2125 O O . ILE A 1 262 ? -14.879 -12.582 16.335 1.00 94.44 262 ILE A O 1
ATOM 2129 N N . THR A 1 263 ? -13.995 -10.656 17.069 1.00 94.25 263 THR A N 1
ATOM 2130 C CA . THR A 1 263 ? -14.555 -9.791 16.024 1.00 94.25 263 THR A CA 1
ATOM 2131 C C . THR A 1 263 ? -13.562 -8.691 15.676 1.00 94.25 263 THR A C 1
ATOM 2133 O O . THR A 1 263 ? -12.640 -8.411 16.439 1.00 94.25 263 THR A O 1
ATOM 2136 N N . LEU A 1 264 ? -13.752 -8.034 14.535 1.00 94.94 264 LEU A N 1
ATOM 2137 C CA . LEU A 1 264 ? -12.981 -6.843 14.203 1.00 94.94 264 LEU A CA 1
ATOM 2138 C C . LEU A 1 264 ? -13.439 -5.650 15.043 1.00 94.94 264 LEU A C 1
ATOM 2140 O O . LEU A 1 264 ? -14.638 -5.391 15.172 1.00 94.94 264 LEU A O 1
ATOM 2144 N N . LEU A 1 265 ? -12.493 -4.855 15.543 1.00 95.88 265 LEU A N 1
ATOM 2145 C CA . LEU A 1 265 ? -12.793 -3.649 16.317 1.00 95.88 265 LEU A CA 1
ATOM 2146 C C . LEU A 1 265 ? -13.619 -2.640 15.500 1.00 95.88 265 LEU A C 1
ATOM 2148 O O . LEU A 1 265 ? -14.468 -1.931 16.040 1.00 95.88 265 LEU A O 1
ATOM 2152 N N . GLN A 1 266 ? -13.446 -2.623 14.174 1.00 93.81 266 GLN A N 1
ATOM 2153 C CA . GLN A 1 266 ? -14.212 -1.758 13.270 1.00 93.81 266 GLN A CA 1
ATOM 2154 C C . GLN A 1 266 ? -15.699 -2.140 13.166 1.00 93.81 266 GLN A C 1
ATOM 2156 O O . GLN A 1 266 ? -16.523 -1.324 12.734 1.00 93.81 266 GLN A O 1
ATOM 2161 N N . ASP A 1 267 ? -16.066 -3.349 13.603 1.00 93.75 267 ASP A N 1
ATOM 2162 C CA . ASP A 1 267 ? -17.456 -3.800 13.690 1.00 93.75 267 ASP A CA 1
ATOM 2163 C C . ASP A 1 267 ? -18.169 -3.290 14.944 1.00 93.75 267 ASP A C 1
ATOM 2165 O O . ASP A 1 267 ? -19.395 -3.398 15.053 1.00 93.75 267 ASP A O 1
ATOM 2169 N N . ILE A 1 268 ? -17.439 -2.664 15.867 1.00 96.00 268 ILE A N 1
ATOM 2170 C CA . ILE A 1 268 ? -18.030 -1.936 16.981 1.00 96.00 268 ILE A CA 1
ATOM 2171 C C . ILE A 1 268 ? -18.549 -0.585 16.467 1.00 96.00 268 ILE A C 1
ATOM 2173 O O . ILE A 1 268 ? -17.816 0.272 15.965 1.00 96.00 268 ILE A O 1
ATOM 2177 N N . LEU A 1 269 ? -19.863 -0.369 16.554 1.00 94.00 269 LEU A N 1
ATOM 2178 C CA . LEU A 1 269 ? -20.504 0.881 16.144 1.00 94.00 269 LEU A CA 1
ATOM 2179 C C . LEU A 1 269 ? -20.174 2.016 17.106 1.00 94.00 269 LEU A C 1
ATOM 2181 O O . LEU A 1 269 ? -19.793 3.092 16.646 1.00 94.00 269 LEU A O 1
ATOM 2185 N N . ARG A 1 270 ? -20.340 1.764 18.409 1.00 95.94 270 ARG A N 1
ATOM 2186 C CA . ARG A 1 270 ? -20.090 2.715 19.498 1.00 95.94 270 ARG A CA 1
ATOM 2187 C C . ARG A 1 270 ? -19.896 2.002 20.834 1.00 95.94 270 ARG A C 1
ATOM 2189 O O . ARG A 1 270 ? -20.455 0.922 21.045 1.00 95.94 270 ARG A O 1
ATOM 2196 N N . ILE A 1 271 ? -19.191 2.659 21.745 1.00 96.12 271 ILE A N 1
ATOM 2197 C CA . ILE A 1 271 ? -19.084 2.294 23.158 1.00 96.12 271 ILE A CA 1
ATOM 2198 C C . ILE A 1 271 ? -20.172 3.041 23.938 1.00 96.12 271 ILE A C 1
ATOM 2200 O O . ILE A 1 271 ? -20.345 4.248 23.787 1.00 96.12 271 ILE A O 1
ATOM 2204 N N . LEU A 1 272 ? -20.953 2.321 24.738 1.00 95.12 272 LEU A N 1
ATOM 2205 C CA . LEU A 1 272 ? -21.970 2.897 25.622 1.00 95.12 272 LEU A CA 1
ATOM 2206 C C . LEU A 1 272 ? -21.367 3.332 26.960 1.00 95.12 272 LEU A C 1
ATOM 2208 O O . LEU A 1 272 ? -21.811 4.324 27.522 1.00 95.12 272 LEU A O 1
ATOM 2212 N N . SER A 1 273 ? -20.372 2.597 27.455 1.00 92.06 273 SER A N 1
ATOM 2213 C CA . SER A 1 273 ? -19.645 2.913 28.684 1.00 92.06 273 SER A CA 1
ATOM 2214 C C . SER A 1 273 ? -18.284 2.214 28.663 1.00 92.06 273 SER A C 1
ATOM 2216 O O . SER A 1 273 ? -18.275 1.015 28.371 1.00 92.06 273 SER A O 1
ATOM 2218 N N . PRO A 1 274 ? -17.171 2.898 28.981 1.00 93.31 274 PRO A N 1
ATOM 2219 C CA . PRO A 1 274 ? -17.033 4.350 29.172 1.00 93.31 274 PRO A CA 1
ATOM 2220 C C . PRO A 1 274 ? -17.084 5.109 27.827 1.00 93.31 274 PRO A C 1
ATOM 2222 O O . PRO A 1 274 ? -16.593 4.628 26.802 1.00 93.31 274 PRO A O 1
ATOM 2225 N N . MET A 1 275 ? -17.740 6.275 27.787 1.00 91.25 275 MET A N 1
ATOM 2226 C CA . MET A 1 275 ? -18.018 6.986 26.525 1.00 91.25 275 MET A CA 1
ATOM 2227 C C . MET A 1 275 ? -16.767 7.609 25.892 1.00 91.25 275 MET A C 1
ATOM 2229 O O . MET A 1 275 ? -16.754 7.840 24.682 1.00 91.25 275 MET A O 1
ATOM 2233 N N . GLU A 1 276 ? -15.721 7.832 26.682 1.00 91.25 276 GLU A N 1
ATOM 2234 C CA . GLU A 1 276 ? -14.432 8.419 26.314 1.00 91.25 276 GLU A CA 1
ATOM 2235 C C . GLU A 1 276 ? -13.728 7.616 25.210 1.00 91.25 276 GLU A C 1
ATOM 2237 O O . GLU A 1 276 ? -13.054 8.189 24.355 1.00 91.25 276 GLU A O 1
ATOM 2242 N N . ILE A 1 277 ? -13.968 6.302 25.148 1.00 93.31 277 ILE A N 1
ATOM 2243 C CA . ILE A 1 277 ? -13.398 5.411 24.125 1.00 93.31 277 ILE A CA 1
ATOM 2244 C C . ILE A 1 277 ? -13.983 5.700 22.726 1.00 93.31 277 ILE A C 1
ATOM 2246 O O . ILE A 1 277 ? -13.379 5.348 21.712 1.00 93.31 277 ILE A O 1
ATOM 2250 N N . ASN A 1 278 ? -15.137 6.374 22.617 1.00 92.81 278 ASN A N 1
ATOM 2251 C CA . ASN A 1 278 ? -15.771 6.616 21.316 1.00 92.81 278 ASN A CA 1
ATOM 2252 C C . ASN A 1 278 ? -14.946 7.498 20.378 1.00 92.81 278 ASN A C 1
ATOM 2254 O O . ASN A 1 278 ? -15.005 7.284 19.167 1.00 92.81 278 ASN A O 1
ATOM 2258 N N . LEU A 1 279 ? -14.214 8.491 20.894 1.00 90.50 279 LEU A N 1
ATOM 2259 C CA . LEU A 1 279 ? -13.401 9.355 20.038 1.00 90.50 279 LEU A CA 1
ATOM 2260 C C . LEU A 1 279 ? -12.240 8.563 19.405 1.00 90.50 279 LEU A C 1
ATOM 2262 O O . LEU A 1 279 ? -12.175 8.543 18.172 1.00 90.50 279 LEU A O 1
ATOM 2266 N N . PRO A 1 280 ? -11.419 7.826 20.180 1.00 91.75 280 PRO A N 1
ATOM 2267 C CA . PRO A 1 280 ? -10.429 6.923 19.607 1.00 91.75 280 PRO A CA 1
ATOM 2268 C C . PRO A 1 280 ? -11.025 5.858 18.689 1.00 91.75 280 PRO A C 1
ATOM 2270 O O . PRO A 1 280 ? -10.498 5.622 17.607 1.00 91.75 280 PRO A O 1
ATOM 2273 N N . LEU A 1 281 ? -12.167 5.259 19.049 1.00 94.06 281 LEU A N 1
ATOM 2274 C CA . LEU A 1 281 ? -12.846 4.286 18.187 1.00 94.06 281 LEU A CA 1
ATOM 2275 C C . LEU A 1 281 ? -13.263 4.905 16.845 1.00 94.06 281 LEU A C 1
ATOM 2277 O O . LEU A 1 281 ? -13.146 4.266 15.802 1.00 94.06 281 LEU A O 1
ATOM 2281 N N . LYS A 1 282 ? -13.741 6.153 16.845 1.00 91.44 282 LYS A N 1
ATOM 2282 C CA . LYS A 1 282 ? -14.097 6.874 15.618 1.00 91.44 282 LYS A CA 1
ATOM 2283 C C . LYS A 1 282 ? -12.864 7.147 14.754 1.00 91.44 282 LYS A C 1
ATOM 2285 O O . LYS A 1 282 ? -12.945 6.956 13.544 1.00 91.44 282 LYS A O 1
ATOM 2290 N N . GLN A 1 283 ? -11.752 7.567 15.358 1.00 89.69 283 GLN A N 1
ATOM 2291 C CA . GLN A 1 283 ? -10.480 7.780 14.658 1.00 89.69 283 GLN A CA 1
ATOM 2292 C C . GLN A 1 283 ? -9.964 6.469 14.060 1.00 89.69 283 GLN A C 1
ATOM 2294 O O . GLN A 1 283 ? -9.719 6.402 12.862 1.00 89.69 283 GLN A O 1
ATOM 2299 N N . TYR A 1 284 ? -9.923 5.397 14.848 1.00 91.81 284 TYR A N 1
ATOM 2300 C CA . TYR A 1 284 ? -9.554 4.069 14.373 1.00 91.81 284 TYR A CA 1
ATOM 2301 C C . TYR A 1 284 ? -10.420 3.609 13.200 1.00 91.81 284 TYR A C 1
ATOM 2303 O O . TYR A 1 284 ? -9.899 3.166 12.189 1.00 91.81 284 TYR A O 1
ATOM 2311 N N . LYS A 1 285 ? -11.745 3.763 13.282 1.00 90.06 285 LYS A N 1
ATOM 2312 C CA . LYS A 1 285 ? -12.646 3.383 12.183 1.00 90.06 285 LYS A CA 1
ATOM 2313 C C . LYS A 1 285 ? -12.433 4.220 10.930 1.00 90.06 285 LYS A C 1
ATOM 2315 O O . LYS A 1 285 ? -12.641 3.717 9.834 1.00 90.06 285 LYS A O 1
ATOM 2320 N N . TYR A 1 286 ? -12.056 5.486 11.084 1.00 86.06 286 TYR A N 1
ATOM 2321 C CA . TYR A 1 286 ? -11.690 6.330 9.956 1.00 86.06 286 TYR A CA 1
ATOM 2322 C C . TYR A 1 286 ? -10.395 5.837 9.304 1.00 86.06 286 TYR A C 1
ATOM 2324 O O . TYR A 1 286 ? -10.386 5.609 8.101 1.00 86.06 286 TYR A O 1
ATOM 2332 N N . TRP A 1 287 ? -9.358 5.567 10.101 1.00 86.31 287 TRP A N 1
ATOM 2333 C CA . TRP A 1 287 ? -8.106 4.956 9.644 1.00 86.31 287 TRP A CA 1
ATOM 2334 C C . TRP A 1 287 ? -8.345 3.614 8.941 1.00 86.31 287 TRP A C 1
ATOM 2336 O O . TRP A 1 287 ? -7.976 3.455 7.782 1.00 86.31 287 TRP A O 1
ATOM 2346 N N . ALA A 1 288 ? -9.053 2.699 9.603 1.00 85.94 288 ALA A N 1
ATOM 2347 C CA . ALA A 1 288 ? -9.367 1.372 9.093 1.00 85.94 288 ALA A CA 1
ATOM 2348 C C . ALA A 1 288 ? -10.183 1.459 7.801 1.00 85.94 288 ALA A C 1
ATOM 2350 O O . ALA A 1 288 ? -9.908 0.745 6.854 1.00 85.94 288 ALA A O 1
ATOM 2351 N N . LYS A 1 289 ? -11.137 2.391 7.686 1.00 81.88 289 LYS A N 1
ATOM 2352 C CA . LYS A 1 289 ? -11.851 2.595 6.421 1.00 81.88 289 LYS A CA 1
ATOM 2353 C C . LYS A 1 289 ? -10.928 3.113 5.313 1.00 81.88 289 LYS A C 1
ATOM 2355 O O . LYS A 1 289 ? -11.139 2.769 4.168 1.00 81.88 289 LYS A O 1
ATOM 2360 N N . MET A 1 290 ? -9.953 3.968 5.603 1.00 75.00 290 MET A N 1
ATOM 2361 C CA . MET A 1 290 ? -9.104 4.541 4.547 1.00 75.00 290 MET A CA 1
ATOM 2362 C C . MET A 1 290 ? -8.002 3.588 4.069 1.00 75.00 290 MET A C 1
ATOM 2364 O O . MET A 1 290 ? -7.514 3.752 2.955 1.00 75.00 290 MET A O 1
ATOM 2368 N N . LEU A 1 291 ? -7.630 2.600 4.885 1.00 68.12 291 LEU A N 1
ATOM 2369 C CA . LEU A 1 291 ? -6.606 1.606 4.546 1.00 68.12 291 LEU A CA 1
ATOM 2370 C C . LEU A 1 291 ? -7.175 0.229 4.191 1.00 68.12 291 LEU A C 1
ATOM 2372 O O . LEU A 1 291 ? -6.597 -0.453 3.358 1.00 68.12 291 LEU A O 1
ATOM 2376 N N . LEU A 1 292 ? -8.313 -0.157 4.777 1.00 61.66 292 LEU A N 1
ATOM 2377 C CA . LEU A 1 292 ? -8.939 -1.474 4.605 1.00 61.66 292 LEU A CA 1
ATOM 2378 C C . LEU A 1 292 ? -10.200 -1.452 3.723 1.00 61.66 292 LEU A C 1
ATOM 2380 O O . LEU A 1 292 ? -10.853 -2.481 3.591 1.00 61.66 292 LEU A O 1
ATOM 2384 N N . ALA A 1 293 ? -10.620 -0.300 3.176 1.00 50.53 293 ALA A N 1
ATOM 2385 C CA . ALA A 1 293 ? -11.737 -0.250 2.214 1.00 50.53 293 ALA A CA 1
ATOM 2386 C C . ALA A 1 293 ? -11.316 -0.614 0.782 1.00 50.53 293 ALA A C 1
ATOM 2388 O O . ALA A 1 293 ? -11.947 -0.156 -0.172 1.00 50.53 293 ALA A O 1
ATOM 2389 N N . VAL A 1 294 ? -10.262 -1.416 0.661 1.00 44.12 294 VAL A N 1
ATOM 2390 C CA . VAL A 1 294 ? -9.798 -2.018 -0.583 1.00 44.12 294 VAL A CA 1
ATOM 2391 C C . VAL A 1 294 ? -10.165 -3.492 -0.545 1.00 44.12 294 VAL A C 1
ATOM 2393 O O . VAL A 1 294 ? -9.706 -4.174 0.397 1.00 44.12 294 VAL A O 1
#

Sequence (294 aa):
MDKYLIYEIMESDTLHLKPQIRNFLTNNLLAISLPEDINQSELDILSLVIPDLISTDASYKLISTKQPTIREYIPNNLNSMTLQNFYHYLSSIIVRAGTIDEFTNIDISNYTGKIVDFFADGDDPIFFIEWDLITLNKFSKSVIDKLLNKGISPFVTFLSSQDLLPGPIDLSYQRNERKQFEHLFPGQKIFEGIKNSDSQFTWVSTAAKWELYFSNLLSLYSSQSIICVTKQRKKIKLKEITGSDDKLGVWCVVETENNLKITLLQDILRILSPMEINLPLKQYKYWAKMLLAV

pLDDT: mean 82.67, std 11.94, range [40.06, 96.62]

Foldseek 3Di:
DKKKWKFQADPVCLVFFDPLQNVQQDPSIAIEIDDPPDDPVLVVQCQPAVQCQRGNDNPDRRCRVDRIDMDPDDPPPRGYHYLVNVCVSGFKKFFDAPDQAPVLRHGRHRFIFTFPDWDDDDPWIKTKTFGDPVNLVVDDLVSCVVCLVVLHAPGIGIDTSVRIGHDHDDPPRVVSQVSSLCSLPPPDPLQPPLPPVDPPCPDQHPLNSLQSSVQVVVVVVQVDFWWFAFLVRDIWTWHHWDDADQQQGTWTWIDDPPDIDIDRLLRTPATPPPRVVRVVSVSSNSVCSNRNVD

Radius of gyration: 23.84 Å; chains: 1; bounding box: 58×40×71 Å

Secondary structure (DSSP, 8-state):
--EEEEEE--GGGGGGB-HHHHTT-BTTEEEEEE-TT--HHHHHHHHHHHHHHHBSSTT-----SSPPEEESSPPTT--EEEHHHHHHH--EEEEPTT-EETTTTEE-TT-EEEEEEEEEETTEEEEEEEEPHHHHTTS-HHHHHHHHHHT--SSEEEEEGGGEEE------THHHHHHHHHHHSTT--TTTT---S-TT-----HHHHHHHHHHHHHHTTTTS-EEEEETT--EEEEEEEEEEETTTEEEEEEE-SS-EEEEEGGGEEEEEESGGGHHHHHHHHHHHHHHH--